Protein AF-T0RYK6-F1 (afdb_monomer)

Structure (mmCIF, N/CA/C/O backbone):
data_AF-T0RYK6-F1
#
_entry.id   AF-T0RYK6-F1
#
loop_
_atom_site.group_PDB
_atom_site.id
_atom_site.type_symbol
_atom_site.label_atom_id
_atom_site.label_alt_id
_atom_site.label_comp_id
_atom_site.label_asym_id
_atom_site.label_entity_id
_atom_site.label_seq_id
_atom_site.pdbx_PDB_ins_code
_atom_site.Cartn_x
_atom_site.Cartn_y
_atom_site.Cartn_z
_atom_site.occupancy
_atom_site.B_iso_or_equiv
_atom_site.auth_seq_id
_atom_site.auth_comp_id
_atom_site.auth_asym_id
_atom_site.auth_atom_id
_atom_site.pdbx_PDB_model_num
ATOM 1 N N . MET A 1 1 ? -31.987 6.804 32.372 1.00 27.12 1 MET A N 1
ATOM 2 C CA . MET A 1 1 ? -31.097 6.810 33.553 1.00 27.12 1 MET A CA 1
ATOM 3 C C . MET A 1 1 ? -29.948 7.768 33.282 1.00 27.12 1 MET A C 1
ATOM 5 O O . MET A 1 1 ? -29.387 7.699 32.199 1.00 27.12 1 MET A O 1
ATOM 9 N N . LYS A 1 2 ? -29.642 8.689 34.204 1.00 22.17 2 LYS A N 1
ATOM 10 C CA . LYS A 1 2 ? -28.388 9.461 34.206 1.00 22.17 2 LYS A CA 1
ATOM 11 C C . LYS A 1 2 ? -27.479 8.797 35.237 1.00 22.17 2 LYS A C 1
ATOM 13 O O . LYS A 1 2 ? -27.844 8.781 36.407 1.00 22.17 2 LYS A O 1
ATOM 18 N N . PHE A 1 3 ? -26.365 8.221 34.801 1.00 25.72 3 PHE A N 1
ATOM 19 C CA . PHE A 1 3 ? -25.327 7.708 35.693 1.00 25.72 3 PHE A CA 1
ATOM 20 C C . PHE A 1 3 ? -24.282 8.805 35.928 1.00 25.72 3 PHE A C 1
ATOM 22 O O . PHE A 1 3 ? -23.867 9.474 34.985 1.00 25.72 3 PHE A O 1
ATOM 29 N N . SER A 1 4 ? -23.865 8.992 37.179 1.00 29.12 4 SER A N 1
ATOM 30 C CA . SER A 1 4 ? -22.665 9.750 37.543 1.00 29.12 4 SER A CA 1
ATOM 31 C C . SER A 1 4 ? -21.986 9.032 38.704 1.00 29.12 4 SER A C 1
ATOM 33 O O . SER A 1 4 ? -22.609 8.862 39.752 1.00 29.12 4 SER A O 1
ATOM 35 N N . THR A 1 5 ? -20.737 8.613 38.517 1.00 33.75 5 THR A N 1
ATOM 36 C CA . THR A 1 5 ? -19.876 8.060 39.570 1.00 33.75 5 THR A CA 1
ATOM 37 C C . THR A 1 5 ? -18.713 9.026 39.816 1.00 33.75 5 THR A C 1
ATOM 39 O O . THR A 1 5 ? -18.219 9.605 38.845 1.00 33.75 5 THR A O 1
ATOM 42 N N . PRO A 1 6 ? -18.276 9.251 41.067 1.00 31.84 6 PRO A N 1
ATOM 43 C CA . PRO A 1 6 ? -17.026 9.957 41.335 1.00 31.84 6 PRO A CA 1
ATOM 44 C C . PRO A 1 6 ? -15.839 9.180 40.736 1.00 31.84 6 PRO A C 1
ATOM 46 O O . PRO A 1 6 ? -15.823 7.948 40.748 1.00 31.84 6 PRO A O 1
ATOM 49 N N . LEU A 1 7 ? -14.888 9.909 40.147 1.00 38.34 7 LEU A N 1
ATOM 50 C CA . LEU A 1 7 ? -13.697 9.358 39.497 1.00 38.34 7 LEU A CA 1
ATOM 51 C C . LEU A 1 7 ? -12.576 9.237 40.547 1.00 38.34 7 LEU A C 1
ATOM 53 O O . LEU A 1 7 ? -12.113 10.257 41.049 1.00 38.34 7 LEU A O 1
ATOM 57 N N . GLU A 1 8 ? -12.174 8.014 40.899 1.00 38.75 8 GLU A N 1
ATOM 58 C CA . GLU A 1 8 ? -10.955 7.727 41.680 1.00 38.75 8 GLU A CA 1
ATOM 59 C C . GLU A 1 8 ? -9.778 7.396 40.738 1.00 38.75 8 GLU A C 1
ATOM 61 O O . GLU A 1 8 ? -9.997 7.097 39.568 1.00 38.75 8 GLU A O 1
ATOM 66 N N . ASP A 1 9 ? -8.533 7.407 41.223 1.00 40.59 9 ASP A N 1
ATOM 67 C CA . ASP A 1 9 ? -7.318 7.198 40.401 1.00 40.59 9 ASP A CA 1
ATOM 68 C C . ASP A 1 9 ? -7.225 5.805 39.734 1.00 40.59 9 ASP A C 1
ATOM 70 O O . ASP A 1 9 ? -6.440 5.606 38.812 1.00 40.59 9 ASP A O 1
ATOM 74 N N . ASN A 1 10 ? -8.064 4.850 40.151 1.00 44.56 10 ASN A N 1
ATOM 75 C CA . ASN A 1 10 ? -8.234 3.537 39.514 1.00 44.56 10 ASN A CA 1
ATOM 76 C C . ASN A 1 10 ? -9.421 3.503 38.529 1.00 44.56 10 ASN A C 1
ATOM 78 O O . ASN A 1 10 ? -9.909 2.426 38.179 1.00 44.56 10 ASN A O 1
ATOM 82 N N . ASN A 1 11 ? -9.957 4.663 38.131 1.00 40.75 11 ASN A N 1
ATOM 83 C CA . ASN A 1 11 ? -11.132 4.716 37.276 1.00 40.75 11 ASN A CA 1
ATOM 84 C C . ASN A 1 11 ? -10.756 4.371 35.821 1.00 40.75 11 ASN A C 1
ATOM 86 O O . ASN A 1 11 ? -9.946 5.049 35.209 1.00 40.75 11 ASN A O 1
ATOM 90 N N . PRO A 1 12 ? -11.380 3.369 35.209 1.00 43.16 12 PRO A N 1
ATOM 91 C CA . PRO A 1 12 ? -11.080 2.929 33.843 1.00 43.16 12 PRO A CA 1
ATOM 92 C C . PRO A 1 12 ? -11.427 3.932 32.734 1.00 43.16 12 PRO A C 1
ATOM 94 O O . PRO A 1 12 ? -11.008 3.765 31.594 1.00 43.16 12 PRO A O 1
ATOM 97 N N . LEU A 1 13 ? -12.177 4.990 33.051 1.00 45.09 13 LEU A N 1
ATOM 98 C CA . LEU A 1 13 ? -12.440 6.098 32.133 1.00 45.09 13 LEU A CA 1
ATOM 99 C C . LEU A 1 13 ? -11.290 7.117 32.094 1.00 45.09 13 LEU A C 1
ATOM 101 O O . LEU A 1 13 ? -11.373 8.077 31.335 1.00 45.09 13 LEU A O 1
ATOM 105 N N . TYR A 1 14 ? -10.217 6.926 32.873 1.00 44.16 14 TYR A N 1
ATOM 106 C CA . TYR A 1 14 ? -9.088 7.864 32.958 1.00 44.16 14 TYR A CA 1
ATOM 107 C C . TYR A 1 14 ? -8.300 8.007 31.641 1.00 44.16 14 TYR A C 1
ATOM 109 O O . TYR A 1 14 ? -7.560 8.972 31.478 1.00 44.16 14 TYR A O 1
ATOM 117 N N . GLY A 1 15 ? -8.474 7.080 30.690 1.00 52.12 15 GLY A N 1
ATOM 118 C CA . GLY A 1 15 ? -7.922 7.171 29.329 1.00 52.12 15 GLY A CA 1
ATOM 119 C C . GLY A 1 15 ? -8.873 7.772 28.286 1.00 52.12 15 GLY A C 1
ATOM 120 O O . GLY A 1 15 ? -8.464 8.003 27.148 1.00 52.12 15 GLY A O 1
ATOM 121 N N . ILE A 1 16 ? -10.136 8.020 28.648 1.00 57.78 16 ILE A N 1
ATOM 122 C CA . ILE A 1 16 ? -11.149 8.581 27.753 1.00 57.78 16 ILE A CA 1
ATOM 123 C C . ILE A 1 16 ? -11.318 10.062 28.078 1.00 57.78 16 ILE A C 1
ATOM 125 O O . ILE A 1 16 ? -11.996 10.431 29.035 1.00 57.78 16 ILE A O 1
ATOM 129 N N . ASP A 1 17 ? -10.769 10.928 27.229 1.00 62.50 17 ASP A N 1
ATOM 130 C CA . ASP A 1 17 ? -10.951 12.376 27.377 1.00 62.50 17 ASP A CA 1
ATOM 131 C C . ASP A 1 17 ? -12.415 12.778 27.146 1.00 62.50 17 ASP A C 1
ATOM 133 O O . ASP A 1 17 ? -12.908 13.769 27.692 1.00 62.50 17 ASP A O 1
ATOM 137 N N . LYS A 1 18 ? -13.122 12.023 26.292 1.00 68.06 18 LYS A N 1
ATOM 138 C CA . LYS A 1 18 ? -14.524 12.267 25.949 1.00 68.06 18 LYS A CA 1
ATOM 139 C C . LYS A 1 18 ? -15.200 11.024 25.380 1.00 68.06 18 LYS A C 1
ATOM 141 O O . LYS A 1 18 ? -14.666 10.391 24.477 1.00 68.06 18 LYS A O 1
ATOM 146 N N . LEU A 1 19 ? -16.422 10.755 25.837 1.00 67.00 19 LEU A N 1
ATOM 147 C CA . LEU A 1 19 ? -17.315 9.736 25.287 1.00 67.00 19 LEU A CA 1
ATOM 148 C C . LEU A 1 19 ? -18.655 10.372 24.912 1.00 67.00 19 LEU A C 1
ATOM 150 O O . LEU A 1 19 ? -19.354 10.915 25.766 1.00 67.00 19 LEU A O 1
ATOM 154 N N . ASN A 1 20 ? -19.026 10.279 23.641 1.00 71.56 20 ASN A N 1
ATOM 155 C CA . ASN A 1 20 ? -20.332 10.671 23.130 1.00 71.56 20 ASN A CA 1
ATOM 156 C C . ASN A 1 20 ? -21.021 9.439 22.545 1.00 71.56 20 ASN A C 1
ATOM 158 O O . ASN A 1 20 ? -20.510 8.831 21.612 1.00 71.56 20 ASN A O 1
ATOM 162 N N . ALA A 1 21 ? -22.202 9.109 23.052 1.00 70.56 21 ALA A N 1
ATOM 163 C CA . ALA A 1 21 ? -22.993 7.989 22.566 1.00 70.56 21 ALA A CA 1
ATOM 164 C C . ALA A 1 21 ? -24.433 8.446 22.309 1.00 70.56 21 ALA A C 1
ATOM 166 O O . ALA A 1 21 ? -25.056 9.072 23.170 1.00 70.56 21 ALA A O 1
ATOM 167 N N . SER A 1 22 ? -24.964 8.144 21.125 1.00 72.75 22 SER A N 1
ATOM 168 C CA . SER A 1 22 ? -26.359 8.403 20.759 1.00 72.75 22 SER A CA 1
ATOM 169 C C . SER A 1 22 ? -27.010 7.097 20.340 1.00 72.75 22 SER A C 1
ATOM 171 O O . SER A 1 22 ? -26.528 6.428 19.429 1.00 72.75 22 SER A O 1
ATOM 173 N N . LYS A 1 23 ? -28.112 6.742 21.019 1.00 77.19 23 LYS A N 1
ATOM 174 C CA . LYS A 1 23 ? -28.812 5.459 20.835 1.00 77.19 23 LYS A CA 1
ATOM 175 C C . LYS A 1 23 ? -27.833 4.281 20.817 1.00 77.19 23 LYS A C 1
ATOM 177 O O . LYS A 1 23 ? -27.861 3.460 19.903 1.00 77.19 23 LYS A O 1
ATOM 182 N N . ALA A 1 24 ? -26.950 4.255 21.810 1.00 75.00 24 ALA A N 1
ATOM 183 C CA . ALA A 1 24 ? -26.023 3.163 22.003 1.00 75.00 24 ALA A CA 1
ATOM 184 C C . ALA A 1 24 ? -26.275 2.480 23.347 1.00 75.00 24 ALA A C 1
ATOM 186 O O . ALA A 1 24 ? -26.609 3.134 24.338 1.00 75.00 24 ALA A O 1
ATOM 187 N N . GLU A 1 25 ? -26.106 1.170 23.350 1.00 79.19 25 GLU A N 1
ATOM 188 C CA . GLU A 1 25 ? -26.074 0.295 24.504 1.00 79.19 25 GLU A CA 1
ATOM 189 C C . GLU A 1 25 ? -24.637 -0.193 24.682 1.00 79.19 25 GLU A C 1
ATOM 191 O O . GLU A 1 25 ? -23.971 -0.559 23.713 1.00 79.19 25 GLU A O 1
ATOM 196 N N . VAL A 1 26 ? -24.154 -0.139 25.921 1.00 77.88 26 VAL A N 1
ATOM 197 C CA . VAL A 1 26 ? -22.835 -0.631 26.315 1.00 77.88 26 VAL A CA 1
ATOM 198 C C . VAL A 1 26 ? -23.059 -1.639 27.429 1.00 77.88 26 VAL A C 1
ATOM 200 O O . VAL A 1 26 ? -23.549 -1.276 28.500 1.00 77.88 26 VAL A O 1
ATOM 203 N N . GLU A 1 27 ? -22.704 -2.889 27.172 1.00 82.81 27 GLU A N 1
ATOM 204 C CA . GLU A 1 27 ? -22.710 -3.978 28.138 1.00 82.81 27 GLU A CA 1
ATOM 205 C C . GLU A 1 27 ? -21.265 -4.363 28.464 1.00 82.81 27 GLU A C 1
ATOM 207 O O . GLU A 1 27 ? -20.435 -4.541 27.576 1.00 82.81 27 GLU A O 1
ATOM 212 N N . MET A 1 28 ? -20.962 -4.494 29.753 1.00 81.75 28 MET A N 1
ATOM 213 C CA . MET A 1 28 ? -19.680 -4.999 30.237 1.00 81.75 28 MET A CA 1
ATOM 214 C C . MET A 1 28 ? -19.962 -6.171 31.168 1.00 81.75 28 MET A C 1
ATOM 216 O O . MET A 1 28 ? -20.594 -6.000 32.213 1.00 81.75 28 MET A O 1
ATOM 220 N N . SER A 1 29 ? -19.505 -7.359 30.787 1.00 84.69 29 SER A N 1
ATOM 221 C CA . SER A 1 29 ? -19.674 -8.593 31.552 1.00 84.69 29 SER A CA 1
ATOM 222 C C . SER A 1 29 ? -18.325 -9.277 31.793 1.00 84.69 29 SER A C 1
ATOM 224 O O . SER A 1 29 ? -17.266 -8.735 31.488 1.00 84.69 29 SER A O 1
ATOM 226 N N . HIS A 1 30 ? -18.350 -10.461 32.406 1.00 83.19 30 HIS A N 1
ATOM 227 C CA . HIS A 1 30 ? -17.143 -11.266 32.636 1.00 83.19 30 HIS A CA 1
ATOM 228 C C . HIS A 1 30 ? -16.655 -11.990 31.374 1.00 83.19 30 HIS A C 1
ATOM 230 O O . HIS A 1 30 ? -15.576 -12.569 31.403 1.00 83.19 30 HIS A O 1
ATOM 236 N N . GLU A 1 31 ? -17.441 -11.968 30.294 1.00 86.56 31 GLU A N 1
ATOM 237 C CA . GLU A 1 31 ? -17.156 -12.703 29.055 1.00 86.56 31 GLU A CA 1
ATOM 238 C C . GLU A 1 31 ? -17.040 -11.776 27.836 1.00 86.56 31 GLU A C 1
ATOM 240 O O . GLU A 1 31 ? -16.344 -12.089 26.867 1.00 86.56 31 GLU A O 1
ATOM 245 N N . VAL A 1 32 ? -17.718 -10.623 27.860 1.00 88.50 32 VAL A N 1
ATOM 246 C CA . VAL A 1 32 ? -17.772 -9.709 26.716 1.00 88.50 32 VAL A CA 1
ATOM 247 C C . VAL A 1 32 ? -17.935 -8.250 27.137 1.00 88.50 32 VAL A C 1
ATOM 249 O O . VAL A 1 32 ? -18.661 -7.931 28.082 1.00 88.50 32 VAL A O 1
ATOM 252 N N . ILE A 1 33 ? -17.289 -7.366 26.382 1.00 85.00 33 ILE A N 1
ATOM 253 C CA . ILE A 1 33 ? -17.642 -5.951 26.273 1.00 85.00 33 ILE A CA 1
ATOM 254 C C . ILE A 1 33 ? -18.385 -5.789 24.945 1.00 85.00 33 ILE A C 1
ATOM 256 O O . ILE A 1 33 ? -17.793 -5.966 23.880 1.00 85.00 33 ILE A O 1
ATOM 260 N N . ASP A 1 34 ? -19.684 -5.507 25.003 1.00 87.19 34 ASP A N 1
ATOM 261 C CA . ASP A 1 34 ? -20.555 -5.359 23.835 1.00 87.19 34 ASP A CA 1
ATOM 262 C C . ASP A 1 34 ? -21.000 -3.895 23.715 1.00 87.19 34 ASP A C 1
ATOM 264 O O . ASP A 1 34 ? -21.509 -3.302 24.667 1.00 87.19 34 ASP A O 1
ATOM 268 N N . VAL A 1 35 ? -20.782 -3.289 22.550 1.00 84.75 35 VAL A N 1
ATOM 269 C CA . VAL A 1 35 ? -21.194 -1.918 22.249 1.00 84.75 35 VAL A CA 1
ATOM 270 C C . VAL A 1 35 ? -22.006 -1.906 20.965 1.00 84.75 35 VAL A C 1
ATOM 272 O O . VAL A 1 35 ? -21.479 -2.118 19.871 1.00 84.75 35 VAL A O 1
ATOM 275 N N . LYS A 1 36 ? -23.294 -1.586 21.089 1.00 86.25 36 LYS A N 1
ATOM 276 C CA . LYS A 1 36 ? -24.240 -1.504 19.971 1.00 86.25 36 LYS A CA 1
ATOM 277 C C . LYS A 1 36 ? -24.788 -0.106 19.862 1.00 86.25 36 LYS A C 1
ATOM 279 O O . LYS A 1 36 ? -25.319 0.396 20.841 1.00 86.25 36 LYS A O 1
ATOM 284 N N . GLY A 1 37 ? -24.739 0.524 18.696 1.00 82.69 37 GLY A N 1
ATOM 285 C CA . GLY A 1 37 ? -25.387 1.820 18.545 1.00 82.69 37 GLY A CA 1
ATOM 286 C C . GLY A 1 37 ? -25.328 2.449 17.167 1.00 82.69 37 GLY A C 1
ATOM 287 O O . GLY A 1 37 ? -24.570 2.041 16.283 1.00 82.69 37 GLY A O 1
ATOM 288 N N . ASP A 1 38 ? -26.147 3.490 17.020 1.00 82.25 38 ASP A N 1
ATOM 289 C CA . ASP A 1 38 ? -26.175 4.325 15.821 1.00 82.25 38 ASP A CA 1
ATOM 290 C C . ASP A 1 38 ? -24.908 5.181 15.728 1.00 82.25 38 ASP A C 1
ATOM 292 O O . ASP A 1 38 ? -24.291 5.204 14.665 1.00 82.25 38 ASP A O 1
ATOM 296 N N . ASP A 1 39 ? -24.506 5.834 16.825 1.00 80.88 39 ASP A N 1
ATOM 297 C CA . ASP A 1 39 ? -23.325 6.698 16.875 1.00 80.88 39 ASP A CA 1
ATOM 298 C C . ASP A 1 39 ? -22.570 6.545 18.204 1.00 80.88 39 ASP A C 1
ATOM 300 O O . ASP A 1 39 ? -23.137 6.725 19.289 1.00 80.88 39 ASP A O 1
ATOM 304 N N . LEU A 1 40 ? -21.266 6.294 18.111 1.00 79.12 40 LEU A N 1
ATOM 305 C CA . LEU A 1 40 ? -20.324 6.318 19.226 1.00 79.12 40 LEU A CA 1
ATOM 306 C C . LEU A 1 40 ? -19.092 7.132 18.805 1.00 79.12 40 LEU A C 1
ATOM 308 O O . LEU A 1 40 ? -18.526 6.915 17.742 1.00 79.12 40 LEU A O 1
ATOM 312 N N . ALA A 1 41 ? -18.677 8.089 19.626 1.00 78.56 41 ALA A N 1
ATOM 313 C CA . ALA A 1 41 ? -17.461 8.863 19.415 1.00 78.56 41 ALA A CA 1
ATOM 314 C C . ALA A 1 41 ? -16.647 8.919 20.708 1.00 78.56 41 ALA A C 1
ATOM 316 O O . ALA A 1 41 ? -17.169 9.285 21.764 1.00 78.56 41 ALA A O 1
ATOM 317 N N . VAL A 1 42 ? -15.373 8.554 20.610 1.00 74.50 42 VAL A N 1
ATOM 318 C CA . VAL A 1 42 ? -14.438 8.434 21.729 1.00 74.50 42 VAL A CA 1
ATOM 319 C C . VAL A 1 42 ? -13.196 9.260 21.424 1.00 74.50 42 VAL A C 1
ATOM 321 O O . VAL A 1 42 ? -12.629 9.163 20.336 1.00 74.50 42 VAL A O 1
ATOM 324 N N . HIS A 1 43 ? -12.765 10.070 22.385 1.00 76.50 43 HIS A N 1
ATOM 325 C CA . HIS A 1 43 ? -11.462 10.724 22.353 1.00 76.50 43 HIS A CA 1
ATOM 326 C C . HIS A 1 43 ? -10.516 9.990 23.308 1.00 76.50 43 HIS A C 1
ATOM 328 O O . HIS A 1 43 ? -10.828 9.857 24.492 1.00 76.50 43 HIS A O 1
ATOM 334 N N . LEU A 1 44 ? -9.382 9.530 22.781 1.00 69.56 44 LEU A N 1
ATOM 335 C CA . LEU A 1 44 ? -8.331 8.807 23.497 1.00 69.56 44 LEU A CA 1
ATOM 336 C C . LEU A 1 44 ? -7.005 9.556 23.302 1.00 69.56 44 LEU A C 1
ATOM 338 O O . LEU A 1 44 ? -6.268 9.303 22.342 1.00 69.56 44 LEU A O 1
ATOM 342 N N . GLY A 1 45 ? -6.721 10.544 24.150 1.00 74.75 45 GLY A N 1
ATOM 343 C CA . GLY A 1 45 ? -5.556 11.413 24.011 1.00 74.75 45 GLY A CA 1
ATOM 344 C C . GLY A 1 45 ? -5.555 12.151 22.662 1.00 74.75 45 GLY A C 1
ATOM 345 O O . GLY A 1 45 ? -6.454 12.946 22.379 1.00 74.75 45 GLY A O 1
ATOM 346 N N . PRO A 1 46 ? -4.555 11.920 21.785 1.00 75.75 46 PRO A N 1
ATOM 347 C CA . PRO A 1 46 ? -4.502 12.555 20.471 1.00 75.75 46 PRO A CA 1
ATOM 348 C C . PRO A 1 46 ? -5.418 11.893 19.427 1.00 75.75 46 PRO A C 1
ATOM 350 O O . PRO A 1 46 ? -5.410 12.327 18.279 1.00 75.75 46 PRO A O 1
ATOM 353 N N . ILE A 1 47 ? -6.162 10.836 19.761 1.00 76.50 47 ILE A N 1
ATOM 354 C CA . ILE A 1 47 ? -6.954 10.065 18.795 1.00 76.50 47 ILE A CA 1
ATOM 355 C C . ILE A 1 47 ? -8.436 10.399 18.957 1.00 76.50 47 ILE A C 1
ATOM 357 O O . ILE A 1 47 ? -8.996 10.255 20.040 1.00 76.50 47 ILE A O 1
ATOM 361 N N . ASN A 1 48 ? -9.089 10.788 17.864 1.00 81.38 48 ASN A N 1
ATOM 362 C CA . ASN A 1 48 ? -10.546 10.795 17.766 1.00 81.38 48 ASN A CA 1
ATOM 363 C C . ASN A 1 48 ? -11.006 9.563 16.982 1.00 81.38 48 ASN A C 1
ATOM 365 O O . ASN A 1 48 ? -10.569 9.353 15.846 1.00 81.38 48 ASN A O 1
ATOM 369 N N . PHE A 1 49 ? -11.877 8.772 17.601 1.00 81.25 49 PHE A N 1
ATOM 370 C CA . PHE A 1 49 ? -12.487 7.574 17.042 1.00 81.25 49 PHE A CA 1
ATOM 371 C C . PHE A 1 49 ? -13.999 7.770 16.965 1.00 81.25 49 PHE A C 1
ATOM 373 O O . PHE A 1 49 ? -14.676 7.792 17.990 1.00 81.25 49 PHE A O 1
ATOM 380 N N . GLU A 1 50 ? -14.540 7.910 15.758 1.00 83.88 50 GLU A N 1
ATOM 381 C CA . GLU A 1 50 ? -15.984 8.011 15.530 1.00 83.88 50 GLU A CA 1
ATOM 382 C C . GLU A 1 50 ? -16.468 6.772 14.796 1.00 83.88 50 GLU A C 1
ATOM 384 O O . GLU A 1 50 ? -15.897 6.370 13.785 1.00 83.88 50 GLU A O 1
ATOM 389 N N . VAL A 1 51 ? -17.559 6.191 15.260 1.00 81.19 51 VAL A N 1
ATOM 390 C CA . VAL A 1 51 ? -18.164 5.012 14.663 1.00 81.19 51 VAL A CA 1
ATOM 391 C C . VAL A 1 51 ? -19.662 5.198 14.514 1.00 81.19 51 VAL A C 1
ATOM 393 O O . VAL A 1 51 ? -20.343 5.651 15.432 1.00 81.19 51 VAL A O 1
ATOM 396 N N . ASN A 1 52 ? -20.173 4.842 13.335 1.00 85.75 52 ASN A N 1
ATOM 397 C CA . ASN A 1 52 ? -21.598 4.839 13.032 1.00 85.75 52 ASN A CA 1
ATOM 398 C C . ASN A 1 52 ? -22.064 3.433 12.648 1.00 85.75 52 ASN A C 1
ATOM 400 O O . ASN A 1 52 ? -21.375 2.745 11.884 1.00 85.75 52 ASN A O 1
ATOM 404 N N . ASN A 1 53 ? -23.274 3.072 13.082 1.00 87.12 53 ASN A N 1
ATOM 405 C CA . ASN A 1 53 ? -23.917 1.780 12.840 1.00 87.12 53 ASN A CA 1
ATOM 406 C C . ASN A 1 53 ? -23.013 0.611 13.257 1.00 87.12 53 ASN A C 1
ATOM 408 O O . ASN A 1 53 ? -22.555 -0.161 12.410 1.00 87.12 53 ASN A O 1
ATOM 412 N N . ILE A 1 54 ? -22.712 0.525 14.551 1.00 84.31 54 ILE A N 1
ATOM 413 C CA . ILE A 1 54 ? -21.706 -0.391 15.086 1.00 84.31 54 ILE A CA 1
ATOM 414 C C . ILE A 1 54 ? -22.309 -1.395 16.062 1.00 84.31 54 ILE A C 1
ATOM 416 O O . ILE A 1 54 ? -23.061 -1.025 16.956 1.00 84.31 54 ILE A O 1
ATOM 420 N N . ASN A 1 55 ? -21.951 -2.658 15.875 1.00 89.44 55 ASN A N 1
ATOM 421 C CA . ASN A 1 55 ? -22.044 -3.740 16.839 1.00 89.44 55 ASN A CA 1
ATOM 422 C C . ASN A 1 55 ? -20.613 -4.243 17.064 1.00 89.44 55 ASN A C 1
ATOM 424 O O . ASN A 1 55 ? -20.049 -4.918 16.199 1.00 89.44 55 ASN A O 1
ATOM 428 N N . MET A 1 56 ? -20.002 -3.814 18.164 1.00 89.38 56 MET A N 1
ATOM 429 C CA . MET A 1 56 ? -18.638 -4.147 18.557 1.00 89.38 56 MET A CA 1
ATOM 430 C C . MET A 1 56 ? -18.679 -5.126 19.719 1.00 89.38 56 MET A C 1
ATOM 432 O O . MET A 1 56 ? -19.299 -4.842 20.735 1.00 89.38 56 MET A O 1
ATOM 436 N N . GLN A 1 57 ? -17.975 -6.240 19.590 1.00 91.81 57 GLN A N 1
ATOM 437 C CA . GLN A 1 57 ? -17.862 -7.250 20.630 1.00 91.81 57 GLN A CA 1
ATOM 438 C C . GLN A 1 57 ? -16.394 -7.516 20.905 1.00 91.81 57 GLN A C 1
ATOM 440 O O . GLN A 1 57 ? -15.683 -7.975 20.011 1.00 91.81 57 GLN A O 1
ATOM 445 N N . CYS A 1 58 ? -15.967 -7.249 22.133 1.00 90.69 58 CYS A N 1
ATOM 446 C CA . CYS A 1 58 ? -14.624 -7.541 22.605 1.00 90.69 58 CYS A CA 1
ATOM 447 C C . CYS A 1 58 ? -14.696 -8.688 23.608 1.00 90.69 58 CYS A C 1
ATOM 449 O O . CYS A 1 58 ? -15.355 -8.563 24.642 1.00 90.69 58 CYS A O 1
ATOM 451 N N . ARG A 1 59 ? -14.068 -9.824 23.300 1.00 89.81 59 ARG A N 1
ATOM 452 C CA . ARG A 1 59 ? -14.075 -10.983 24.205 1.00 89.81 59 ARG A CA 1
ATOM 453 C C . ARG A 1 59 ? -13.087 -10.754 25.338 1.00 89.81 59 ARG A C 1
ATOM 455 O O . ARG A 1 59 ? -11.941 -10.396 25.088 1.00 89.81 59 ARG A O 1
ATOM 462 N N . VAL A 1 60 ? -13.522 -11.002 26.568 1.00 86.56 60 VAL A N 1
ATOM 463 C CA . VAL A 1 60 ? -12.690 -10.849 27.767 1.00 86.56 60 VAL A CA 1
ATOM 464 C C . VAL A 1 60 ? -12.689 -12.138 28.580 1.00 86.56 60 VAL A C 1
ATOM 466 O O . VAL A 1 60 ? -13.660 -12.889 28.574 1.00 86.56 60 VAL A O 1
ATOM 469 N N . SER A 1 61 ? -11.574 -12.425 29.250 1.00 83.88 61 SER A N 1
ATOM 470 C CA . SER A 1 61 ? -11.435 -13.591 30.136 1.00 83.88 61 SER A CA 1
ATOM 471 C C . SER A 1 61 ? -11.893 -13.318 31.569 1.00 83.88 61 SER A C 1
ATOM 473 O O . SER A 1 61 ? -12.111 -14.250 32.338 1.00 83.88 61 SER A O 1
ATOM 475 N N . GLU A 1 62 ? -11.988 -12.045 31.938 1.00 82.38 62 GLU A N 1
ATOM 476 C CA . GLU A 1 62 ? -12.439 -11.571 33.239 1.00 82.38 62 GLU A CA 1
ATOM 477 C C . GLU A 1 62 ? -13.109 -10.204 33.089 1.00 82.38 62 GLU A C 1
ATOM 479 O O . GLU A 1 62 ? -12.957 -9.534 32.065 1.00 82.38 62 GLU A O 1
ATOM 484 N N . PHE A 1 63 ? -13.853 -9.778 34.113 1.00 79.31 63 PHE A N 1
ATOM 485 C CA . PHE A 1 63 ? -14.418 -8.434 34.125 1.00 79.31 63 PHE A CA 1
ATOM 486 C C . PHE A 1 63 ? -13.310 -7.397 34.019 1.00 79.31 63 PHE A C 1
ATOM 488 O O . PHE A 1 63 ? -12.467 -7.284 34.908 1.00 79.31 63 PHE A O 1
ATOM 495 N N . THR A 1 64 ? -13.369 -6.591 32.973 1.00 77.06 64 THR A N 1
ATOM 496 C CA . THR A 1 64 ? -12.504 -5.435 32.839 1.00 77.06 64 THR A CA 1
ATOM 497 C C . THR A 1 64 ? -13.279 -4.278 32.253 1.00 77.06 64 THR A C 1
ATOM 499 O O . THR A 1 64 ? -14.276 -4.421 31.547 1.00 77.06 64 THR A O 1
ATOM 502 N N . THR A 1 65 ? -12.789 -3.105 32.584 1.00 70.94 65 THR A N 1
ATOM 503 C CA . THR A 1 65 ? -13.275 -1.822 32.108 1.00 70.94 65 THR A CA 1
ATOM 504 C C . THR A 1 65 ? -12.221 -1.115 31.252 1.00 70.94 65 THR A C 1
ATOM 506 O O . THR A 1 65 ? -12.490 -0.039 30.728 1.00 70.94 65 THR A O 1
ATOM 509 N N . ALA A 1 66 ? -11.034 -1.715 31.090 1.00 74.00 66 ALA A N 1
ATOM 510 C CA . ALA A 1 66 ? -10.004 -1.280 30.150 1.00 74.00 66 ALA A CA 1
ATOM 511 C C . ALA A 1 66 ? -10.403 -1.708 28.727 1.00 74.00 66 ALA A C 1
ATOM 513 O O . ALA A 1 66 ? -9.989 -2.752 28.225 1.00 74.00 66 ALA A O 1
ATOM 514 N N . ILE A 1 67 ? -11.310 -0.940 28.114 1.00 75.69 67 ILE A N 1
ATOM 515 C CA . ILE A 1 67 ? -11.930 -1.274 26.822 1.00 75.69 67 ILE A CA 1
ATOM 516 C C . ILE A 1 67 ? -10.878 -1.358 25.713 1.00 75.69 67 ILE A C 1
ATOM 518 O O . ILE A 1 67 ? -10.928 -2.264 24.895 1.00 75.69 67 ILE A O 1
ATOM 522 N N . ASP A 1 68 ? -9.920 -0.438 25.671 1.00 72.88 68 ASP A N 1
ATOM 523 C CA . ASP A 1 68 ? -8.845 -0.431 24.678 1.00 72.88 68 ASP A CA 1
ATOM 524 C C . ASP A 1 68 ? -7.936 -1.662 24.794 1.00 72.88 68 ASP A C 1
ATOM 526 O O . ASP A 1 68 ? -7.650 -2.297 23.777 1.00 72.88 68 ASP A O 1
ATOM 530 N N . GLU A 1 69 ? -7.551 -2.035 26.018 1.00 80.12 69 GLU A N 1
ATOM 531 C CA . GLU A 1 69 ? -6.754 -3.237 26.290 1.00 80.12 69 GLU A CA 1
ATOM 532 C C . GLU A 1 69 ? -7.513 -4.522 25.946 1.00 80.12 69 GLU A C 1
ATOM 534 O O . GLU A 1 69 ? -6.964 -5.424 25.318 1.00 80.12 69 GLU A O 1
ATOM 539 N N . ALA A 1 70 ? -8.793 -4.608 26.306 1.00 82.69 70 ALA A N 1
ATOM 540 C CA . ALA A 1 70 ? -9.635 -5.753 25.976 1.00 82.69 70 ALA A CA 1
ATOM 541 C C . ALA A 1 70 ? -9.856 -5.878 24.461 1.00 82.69 70 ALA A C 1
ATOM 543 O O . ALA A 1 70 ? -9.702 -6.949 23.870 1.00 82.69 70 ALA A O 1
ATOM 544 N N . CYS A 1 71 ? -10.205 -4.768 23.812 1.00 84.12 71 CYS A N 1
ATOM 545 C CA . CYS A 1 71 ? -10.607 -4.774 22.417 1.00 84.12 71 CYS A CA 1
ATOM 546 C C . CYS A 1 71 ? -9.420 -4.946 21.451 1.00 84.12 71 CYS A C 1
ATOM 548 O O . CYS A 1 71 ? -9.591 -5.495 20.362 1.00 84.12 71 CYS A O 1
ATOM 550 N N . ILE A 1 72 ? -8.195 -4.554 21.809 1.00 85.94 72 ILE A N 1
ATOM 551 C CA . ILE A 1 72 ? -7.036 -4.800 20.931 1.00 85.94 72 ILE A CA 1
ATOM 552 C C . ILE A 1 72 ? -6.614 -6.282 20.884 1.00 85.94 72 ILE A C 1
ATOM 554 O O . ILE A 1 72 ? -5.837 -6.670 20.010 1.00 85.94 72 ILE A O 1
ATOM 558 N N . GLN A 1 73 ? -7.114 -7.111 21.806 1.00 86.25 73 GLN A N 1
ATOM 559 C CA . GLN A 1 73 ? -6.798 -8.541 21.881 1.00 86.25 73 GLN A CA 1
ATOM 560 C C . GLN A 1 73 ? -7.743 -9.390 21.035 1.00 86.25 73 GLN A C 1
ATOM 562 O O . GLN A 1 73 ? -7.294 -10.211 20.237 1.00 86.25 73 GLN A O 1
ATOM 567 N N . ASN A 1 74 ? -9.051 -9.199 21.212 1.00 89.81 74 ASN A N 1
ATOM 568 C CA . ASN A 1 74 ? -10.060 -9.951 20.481 1.00 89.81 74 ASN A CA 1
ATOM 569 C C . ASN A 1 74 ? -11.310 -9.098 20.287 1.00 89.81 74 ASN A C 1
ATOM 571 O O . ASN A 1 74 ? -12.110 -8.959 21.212 1.00 89.81 74 ASN A O 1
ATOM 575 N N . THR A 1 75 ? -11.472 -8.531 19.094 1.00 91.69 75 THR A N 1
ATOM 576 C CA . THR A 1 75 ? -12.632 -7.703 18.755 1.00 91.69 75 THR A CA 1
ATOM 577 C C . THR A 1 75 ? -13.235 -8.108 17.439 1.00 91.69 75 THR A C 1
ATOM 579 O O . THR A 1 75 ? -12.533 -8.332 16.462 1.00 91.69 75 THR A O 1
ATOM 582 N N . THR A 1 76 ? -14.560 -8.087 17.378 1.00 93.69 76 THR A N 1
ATOM 583 C CA . THR A 1 76 ? -15.309 -8.088 16.126 1.00 93.69 76 THR A CA 1
ATOM 584 C C . THR A 1 76 ? -16.194 -6.851 16.064 1.00 93.69 76 THR A C 1
ATOM 586 O O . THR A 1 76 ? -16.952 -6.574 16.986 1.00 93.69 76 THR A O 1
ATOM 589 N N . ILE A 1 77 ? -16.125 -6.119 14.959 1.00 90.25 77 ILE A N 1
ATOM 590 C CA . ILE A 1 77 ? -16.985 -4.986 14.631 1.00 90.25 77 ILE A CA 1
ATOM 591 C C . ILE A 1 77 ? -17.792 -5.344 13.386 1.00 90.25 77 ILE A C 1
ATOM 593 O O . ILE A 1 77 ? -17.222 -5.610 12.327 1.00 90.25 77 ILE A O 1
ATOM 597 N N . LYS A 1 78 ? -19.120 -5.301 13.503 1.00 92.75 78 LYS A N 1
ATOM 598 C CA . LYS A 1 78 ? -20.079 -5.498 12.406 1.00 92.75 78 LYS A CA 1
ATOM 599 C C . LYS A 1 78 ? -21.127 -4.382 12.386 1.00 92.75 78 LYS A C 1
ATOM 601 O O . LYS A 1 78 ? -21.285 -3.670 13.379 1.00 92.75 78 LYS A O 1
ATOM 606 N N . PRO A 1 79 ? -21.871 -4.223 11.281 1.00 90.62 79 PRO A N 1
ATOM 607 C CA . PRO A 1 79 ? -23.067 -3.397 11.246 1.00 90.62 79 PRO A CA 1
ATOM 608 C C . PRO A 1 79 ? -24.070 -3.799 12.326 1.00 90.62 79 PRO A C 1
ATOM 610 O O . PRO A 1 79 ? -24.418 -4.970 12.441 1.00 90.62 79 PRO A O 1
ATOM 613 N N . TYR A 1 80 ? -24.554 -2.822 13.097 1.00 87.06 80 TYR A N 1
ATOM 614 C CA . TYR A 1 80 ? -25.685 -3.034 14.006 1.00 87.06 80 TYR A CA 1
ATOM 615 C C . TYR A 1 80 ? -26.977 -3.301 13.223 1.00 87.06 80 TYR A C 1
ATOM 617 O O . TYR A 1 80 ? -27.674 -4.283 13.462 1.00 87.06 80 TYR A O 1
ATOM 625 N N . ASP A 1 81 ? -27.259 -2.455 12.234 1.00 87.25 81 ASP A N 1
ATOM 626 C CA . ASP A 1 81 ? -28.245 -2.703 11.188 1.00 87.25 81 ASP A CA 1
ATOM 627 C C . ASP A 1 81 ? -27.537 -3.344 9.986 1.00 87.25 81 ASP A C 1
ATOM 629 O O . ASP A 1 81 ? -26.813 -2.658 9.257 1.00 87.25 81 ASP A O 1
ATOM 633 N N . GLU A 1 82 ? -27.748 -4.648 9.780 1.00 85.06 82 GLU A N 1
ATOM 634 C CA . GLU A 1 82 ? -27.146 -5.444 8.694 1.00 85.06 82 GLU A CA 1
ATOM 635 C C . GLU A 1 82 ? -27.494 -4.926 7.287 1.00 85.06 82 GLU A C 1
ATOM 637 O O . GLU A 1 82 ? -26.796 -5.231 6.319 1.00 85.06 82 GLU A O 1
ATOM 642 N N . SER A 1 83 ? -28.549 -4.111 7.148 1.00 85.31 83 SER A N 1
ATOM 643 C CA . SER A 1 83 ? -28.892 -3.465 5.874 1.00 85.31 83 SER A CA 1
ATOM 644 C C . SER A 1 83 ? -28.013 -2.249 5.548 1.00 85.31 83 SER A C 1
ATOM 646 O O . SER A 1 83 ? -28.057 -1.720 4.432 1.00 85.31 83 SER A O 1
ATOM 648 N N . LYS A 1 84 ? -27.206 -1.790 6.511 1.00 88.38 84 LYS A N 1
ATOM 649 C CA . LYS A 1 84 ? -26.323 -0.625 6.415 1.00 88.38 84 LYS A CA 1
ATOM 650 C C . LYS A 1 84 ? -24.858 -1.037 6.579 1.00 88.38 84 LYS A C 1
ATOM 652 O O . LYS A 1 84 ? -24.530 -2.135 7.001 1.00 88.38 84 LYS A O 1
ATOM 657 N N . ILE A 1 85 ? -23.956 -0.119 6.238 1.00 88.25 85 ILE A N 1
ATOM 658 C CA . ILE A 1 85 ? -22.502 -0.310 6.345 1.00 88.25 85 ILE A CA 1
ATOM 659 C C . ILE A 1 85 ? -21.998 0.438 7.580 1.00 88.25 85 ILE A C 1
ATOM 661 O O . ILE A 1 85 ? -22.395 1.590 7.791 1.00 88.25 85 ILE A O 1
ATOM 665 N N . SER A 1 86 ? -21.114 -0.182 8.364 1.00 90.31 86 SER A N 1
ATOM 666 C CA . SER A 1 86 ? -20.443 0.494 9.476 1.00 90.31 86 SER A CA 1
ATOM 667 C C . SER A 1 86 ? -19.447 1.514 8.948 1.00 90.31 86 SER A C 1
ATOM 669 O O . SER A 1 86 ? -18.709 1.255 7.991 1.00 90.31 86 SER A O 1
ATOM 671 N N . LYS A 1 87 ? -19.414 2.687 9.575 1.00 91.50 87 LYS A N 1
ATOM 672 C CA . LYS A 1 87 ? -18.438 3.733 9.262 1.00 91.50 87 LYS A CA 1
ATOM 673 C C . LYS A 1 87 ? -17.554 3.940 10.471 1.00 91.50 87 LYS A C 1
ATOM 675 O O . LYS A 1 87 ? -18.080 4.118 11.557 1.00 91.50 87 LYS A O 1
ATOM 680 N N . ILE A 1 88 ? -16.247 3.932 10.264 1.00 89.00 88 ILE A N 1
ATOM 681 C CA . ILE A 1 88 ? -15.239 4.183 11.289 1.00 89.00 88 ILE A CA 1
ATOM 682 C C . ILE A 1 88 ? -14.400 5.361 10.809 1.00 89.00 88 ILE A C 1
ATOM 684 O O . ILE A 1 88 ? -13.931 5.357 9.669 1.00 89.00 88 ILE A O 1
ATOM 688 N N . ARG A 1 89 ? -14.211 6.366 11.655 1.00 89.00 89 ARG A N 1
ATOM 689 C CA . ARG A 1 89 ? -13.300 7.481 11.425 1.00 89.00 89 ARG A CA 1
ATOM 690 C C . ARG A 1 89 ? -12.246 7.520 12.504 1.00 89.00 89 ARG A C 1
ATOM 692 O O . ARG A 1 89 ? -12.564 7.463 13.685 1.00 89.00 89 ARG A O 1
ATOM 699 N N . LEU A 1 90 ? -11.006 7.661 12.070 1.00 86.38 90 LEU A N 1
ATOM 700 C CA . LEU A 1 90 ? -9.836 7.826 12.918 1.00 86.38 90 LEU A CA 1
ATOM 701 C C . LEU A 1 90 ? -9.137 9.116 12.502 1.00 86.38 90 LEU A C 1
ATOM 703 O O . LEU A 1 90 ? -8.745 9.250 11.341 1.00 86.38 90 LEU A O 1
ATOM 707 N N . SER A 1 91 ? -8.958 10.057 13.423 1.00 86.69 91 SER A N 1
ATOM 708 C CA . SER A 1 91 ? -8.259 11.314 13.135 1.00 86.69 91 SER A CA 1
ATOM 709 C C . SER A 1 91 ? -7.351 11.764 14.272 1.00 86.69 91 SER A C 1
ATOM 711 O O . SER A 1 91 ? -7.681 11.580 15.442 1.00 86.69 91 SER A O 1
ATOM 713 N N . ASP A 1 92 ? -6.241 12.406 13.910 1.00 82.69 92 ASP A N 1
ATOM 714 C CA . ASP A 1 92 ? -5.280 12.995 14.845 1.00 82.69 92 ASP A CA 1
ATOM 715 C C . ASP A 1 92 ? -5.744 14.368 15.356 1.00 82.69 92 ASP A C 1
ATOM 717 O O . ASP A 1 92 ? -5.747 15.346 14.609 1.00 82.69 92 ASP A O 1
ATOM 721 N N . LEU A 1 93 ? -6.084 14.452 16.641 1.00 78.88 93 LEU A N 1
ATOM 722 C CA . LEU A 1 93 ? -6.417 15.696 17.339 1.00 78.88 93 LEU A CA 1
ATOM 723 C C . LEU A 1 93 ? -5.182 16.545 17.679 1.00 78.88 93 LEU A C 1
ATOM 725 O O . LEU A 1 93 ? -5.324 17.728 17.972 1.00 78.88 93 LEU A O 1
ATOM 729 N N . SER A 1 94 ? -3.974 15.968 17.666 1.00 76.88 94 SER A N 1
ATOM 730 C CA . SER A 1 94 ? -2.744 16.695 18.013 1.00 76.88 94 SER A CA 1
ATOM 731 C C . SER A 1 94 ? -2.175 17.536 16.869 1.00 76.88 94 SER A C 1
ATOM 733 O O . SER A 1 94 ? -1.258 18.324 17.098 1.00 76.88 94 SER A O 1
ATOM 735 N N . GLU A 1 95 ? -2.668 17.322 15.643 1.00 74.44 95 GLU A N 1
ATOM 736 C CA . GLU A 1 95 ? -2.164 17.895 14.385 1.00 74.44 95 GLU A CA 1
ATOM 737 C C . GLU A 1 95 ? -0.675 17.607 14.088 1.00 74.44 95 GLU A C 1
ATOM 739 O O . GLU A 1 95 ? -0.106 18.157 13.145 1.00 74.44 95 GLU A O 1
ATOM 744 N N . LYS A 1 96 ? -0.016 16.724 14.851 1.00 71.38 96 LYS A N 1
ATOM 745 C CA . LYS A 1 96 ? 1.412 16.413 14.669 1.00 71.38 96 LYS A CA 1
ATOM 746 C C . LYS A 1 96 ? 1.650 15.390 13.565 1.00 71.38 96 LYS A C 1
ATOM 748 O O . LYS A 1 96 ? 2.617 15.511 12.816 1.00 71.38 96 LYS A O 1
ATOM 753 N N . LYS A 1 97 ? 0.799 14.366 13.490 1.00 65.75 97 LYS A N 1
ATOM 754 C CA . LYS A 1 97 ? 0.914 13.232 12.561 1.00 65.75 97 LYS A CA 1
ATOM 755 C C . LYS A 1 97 ? -0.005 13.392 11.342 1.00 65.75 97 LYS A C 1
ATOM 757 O O . LYS A 1 97 ? 0.209 12.724 10.332 1.00 65.75 97 LYS A O 1
ATOM 762 N N . LEU A 1 98 ? -0.974 14.316 11.406 1.00 75.50 98 LEU A N 1
ATOM 763 C CA . LEU A 1 98 ? -1.829 14.752 10.288 1.00 75.50 98 LEU A CA 1
ATOM 764 C C . LEU A 1 98 ? -2.504 13.583 9.552 1.00 75.50 98 LEU A C 1
ATOM 766 O O . LEU A 1 98 ? -2.529 13.545 8.316 1.00 75.50 98 LEU A O 1
ATOM 770 N N . TYR A 1 99 ? -3.024 12.613 10.306 1.00 77.31 99 TYR A N 1
ATOM 771 C CA . TYR A 1 99 ? -3.752 11.490 9.730 1.00 77.31 99 TYR A CA 1
ATOM 772 C C . TYR A 1 99 ? -5.265 11.651 9.869 1.00 77.31 99 TYR A C 1
ATOM 774 O O . TYR A 1 99 ? -5.775 12.154 10.870 1.00 77.31 99 TYR A O 1
ATOM 782 N N . ASN A 1 100 ? -5.976 11.207 8.836 1.00 86.38 100 ASN A N 1
ATOM 783 C CA . ASN A 1 100 ? -7.426 11.055 8.834 1.00 86.38 100 ASN A CA 1
ATOM 784 C C . ASN A 1 100 ? -7.770 9.830 7.988 1.00 86.38 100 ASN A C 1
ATOM 786 O O . ASN A 1 100 ? -7.359 9.755 6.830 1.00 86.38 100 ASN A O 1
ATOM 790 N N . LEU A 1 101 ? -8.502 8.887 8.562 1.00 86.50 101 LEU A N 1
ATOM 791 C CA . LEU A 1 101 ? -8.865 7.624 7.950 1.00 86.50 101 LEU A CA 1
ATOM 792 C C . LEU A 1 101 ? -10.371 7.402 8.096 1.00 86.50 101 LEU A C 1
ATOM 794 O O . LEU A 1 101 ? -10.878 7.272 9.202 1.00 86.50 101 LEU A O 1
ATOM 798 N N . ASP A 1 102 ? -11.067 7.324 6.964 1.00 90.62 102 ASP A N 1
ATOM 799 C CA . ASP A 1 102 ? -12.468 6.925 6.858 1.00 90.62 102 ASP A CA 1
ATOM 800 C C . ASP A 1 102 ? -12.531 5.475 6.342 1.00 90.62 102 ASP A C 1
ATOM 802 O O . ASP A 1 102 ? -12.131 5.189 5.206 1.00 90.62 102 ASP A O 1
ATOM 806 N N . ILE A 1 103 ? -13.092 4.569 7.138 1.00 90.75 103 ILE A N 1
ATOM 807 C CA . ILE A 1 103 ? -13.299 3.156 6.810 1.00 90.75 103 ILE A CA 1
ATOM 808 C C . ILE A 1 103 ? -14.799 2.891 6.718 1.00 90.75 103 ILE A C 1
ATOM 810 O O . ILE A 1 103 ? -15.570 3.230 7.609 1.00 90.75 103 ILE A O 1
ATOM 814 N N . GLN A 1 104 ? -15.216 2.260 5.630 1.00 93.25 104 GLN A N 1
ATOM 815 C CA . GLN A 1 104 ? -16.535 1.672 5.455 1.00 93.25 104 GLN A CA 1
ATOM 816 C C . GLN A 1 104 ? -16.356 0.166 5.357 1.00 93.25 104 GLN A C 1
ATOM 818 O O . GLN A 1 104 ? -15.700 -0.312 4.423 1.00 93.25 104 GLN A O 1
ATOM 823 N N . THR A 1 105 ? -16.923 -0.559 6.314 1.00 93.44 105 THR A N 1
ATOM 824 C CA . THR A 1 105 ? -16.702 -1.995 6.465 1.00 93.44 105 THR A CA 1
ATOM 825 C C . THR A 1 105 ? -17.984 -2.734 6.836 1.00 93.44 105 THR A C 1
ATOM 827 O O . THR A 1 105 ? -18.894 -2.166 7.442 1.00 93.44 105 THR A O 1
ATOM 830 N N . ASN A 1 106 ? -18.041 -3.999 6.437 1.00 92.44 106 ASN A N 1
ATOM 831 C CA . ASN A 1 106 ? -19.021 -4.967 6.925 1.00 92.44 106 ASN A CA 1
ATOM 832 C C . ASN A 1 106 ? -18.479 -5.790 8.098 1.00 92.44 106 ASN A C 1
ATOM 834 O O . ASN A 1 106 ? -19.254 -6.346 8.869 1.00 92.44 106 ASN A O 1
ATOM 838 N N . GLU A 1 107 ? -17.160 -5.887 8.211 1.00 94.50 107 GLU A N 1
ATOM 839 C CA . GLU A 1 107 ? -16.494 -6.656 9.247 1.00 94.50 107 GLU A CA 1
ATOM 840 C C . GLU A 1 107 ? -15.106 -6.071 9.479 1.00 94.50 107 GLU A C 1
ATOM 842 O O . GLU A 1 107 ? -14.333 -5.854 8.544 1.00 94.50 107 GLU A O 1
ATOM 847 N N . LEU A 1 108 ? -14.795 -5.772 10.729 1.00 93.69 108 LEU A N 1
ATOM 848 C CA . LEU A 1 108 ? -13.428 -5.601 11.187 1.00 93.69 108 LEU A CA 1
ATOM 849 C C . LEU A 1 108 ? -13.237 -6.593 12.321 1.00 93.69 108 LEU A C 1
ATOM 851 O O . LEU A 1 108 ? -14.025 -6.595 13.262 1.00 93.69 108 LEU A O 1
ATOM 855 N N . SER A 1 109 ? -12.213 -7.427 12.230 1.00 94.44 109 SER A N 1
ATOM 856 C CA . SER A 1 109 ? -11.839 -8.333 13.306 1.00 94.44 109 SER A CA 1
ATOM 857 C C . SER A 1 109 ? -10.393 -8.104 13.708 1.00 94.44 109 SER A C 1
ATOM 859 O O . SER A 1 109 ? -9.519 -7.880 12.871 1.00 94.44 109 SER A O 1
ATOM 861 N N . ILE A 1 110 ? -10.163 -8.132 15.010 1.00 92.81 110 ILE A N 1
ATOM 862 C CA . ILE A 1 110 ? -8.850 -8.121 15.630 1.00 92.81 110 ILE A CA 1
ATOM 863 C C . ILE A 1 110 ? -8.744 -9.431 16.388 1.00 92.81 110 ILE A C 1
ATOM 865 O O . ILE A 1 110 ? -9.568 -9.701 17.256 1.00 92.81 110 ILE A O 1
ATOM 869 N N . GLU A 1 111 ? -7.743 -10.222 16.045 1.00 91.75 111 GLU A N 1
ATOM 870 C CA . GLU A 1 111 ? -7.352 -11.444 16.739 1.00 91.75 111 GLU A CA 1
ATOM 871 C C . GLU A 1 111 ? -5.910 -11.281 17.238 1.00 91.75 111 GLU A C 1
ATOM 873 O O . GLU A 1 111 ? -5.260 -10.273 16.955 1.00 91.75 111 GLU A O 1
ATOM 878 N N . GLU A 1 112 ? -5.386 -12.270 17.962 1.00 87.31 112 GLU A N 1
ATOM 879 C CA . GLU A 1 112 ? -4.086 -12.196 18.646 1.00 87.31 112 GLU A CA 1
ATOM 880 C C . GLU A 1 112 ? -2.944 -11.656 17.763 1.00 87.31 112 GLU A C 1
ATOM 882 O O . GLU A 1 112 ? -2.237 -10.738 18.188 1.00 87.31 112 GLU A O 1
ATOM 887 N N . ASP A 1 113 ? -2.798 -12.155 16.531 1.00 91.19 113 ASP A N 1
ATOM 888 C CA . ASP A 1 113 ? -1.744 -11.753 15.589 1.00 91.19 113 ASP A CA 1
ATOM 889 C C . ASP A 1 113 ? -2.264 -11.185 14.254 1.00 91.19 113 ASP A C 1
ATOM 891 O O . ASP A 1 113 ? -1.478 -10.973 13.321 1.00 91.19 113 ASP A O 1
ATOM 895 N N . ASP A 1 114 ? -3.569 -10.909 14.153 1.00 93.62 114 ASP A N 1
ATOM 896 C CA . ASP A 1 114 ? -4.229 -10.543 12.896 1.00 93.62 114 ASP A CA 1
ATOM 897 C C . ASP A 1 114 ? -5.200 -9.367 13.061 1.00 93.62 114 ASP A C 1
ATOM 899 O O . ASP A 1 114 ? -6.008 -9.305 13.985 1.00 93.62 114 ASP A O 1
ATOM 903 N N . LEU A 1 115 ? -5.132 -8.429 12.122 1.00 93.94 115 LEU A N 1
ATOM 904 C CA . LEU A 1 115 ? -6.127 -7.390 11.893 1.00 93.94 115 LEU A CA 1
ATOM 905 C C . LEU A 1 115 ? -6.729 -7.622 10.510 1.00 93.94 115 LEU A C 1
ATOM 907 O O . LEU A 1 115 ? -6.047 -7.450 9.496 1.00 93.94 115 LEU A O 1
ATOM 911 N N . PHE A 1 116 ? -8.020 -7.928 10.466 1.00 95.62 116 PHE A N 1
ATOM 912 C CA . PHE A 1 116 ? -8.773 -8.120 9.237 1.00 95.62 116 PHE A CA 1
ATOM 913 C C . PHE A 1 116 ? -9.862 -7.057 9.072 1.00 95.62 116 PHE A C 1
ATOM 915 O O . PHE A 1 116 ? -10.540 -6.672 10.022 1.00 95.62 116 PHE A O 1
ATOM 922 N N . ILE A 1 117 ? -10.041 -6.574 7.840 1.00 94.19 117 ILE A N 1
ATOM 923 C CA . ILE A 1 117 ? -11.089 -5.625 7.460 1.00 94.19 117 ILE A CA 1
ATOM 924 C C . ILE A 1 117 ? -11.688 -6.036 6.108 1.00 94.19 117 ILE A C 1
ATOM 926 O O . ILE A 1 117 ? -10.990 -6.028 5.088 1.00 94.19 117 ILE A O 1
ATOM 930 N N . GLU A 1 118 ? -12.999 -6.300 6.070 1.00 94.25 118 GLU A N 1
ATOM 931 C CA . GLU A 1 118 ? -13.771 -6.446 4.829 1.00 94.25 118 GLU A CA 1
ATOM 932 C C . GLU A 1 118 ? -14.113 -5.059 4.254 1.00 94.25 118 GLU A C 1
ATOM 934 O O . GLU A 1 118 ? -15.139 -4.432 4.538 1.00 94.25 118 GLU A O 1
ATOM 939 N N . VAL A 1 119 ? -13.225 -4.550 3.408 1.00 91.19 119 VAL A N 1
ATOM 940 C CA . VAL A 1 119 ? -13.271 -3.178 2.911 1.00 91.19 119 VAL A CA 1
ATOM 941 C C . VAL A 1 119 ? -14.390 -2.987 1.891 1.00 91.19 119 VAL A C 1
ATOM 943 O O . VAL A 1 119 ? -14.285 -3.410 0.739 1.00 91.19 119 VAL A O 1
ATOM 946 N N . LYS A 1 120 ? -15.413 -2.197 2.230 1.00 92.88 120 LYS A N 1
ATOM 947 C CA . LYS A 1 120 ? -16.266 -1.566 1.206 1.00 92.88 120 LYS A CA 1
ATOM 948 C C . LYS A 1 120 ? -15.576 -0.349 0.622 1.00 92.88 120 LYS A C 1
ATOM 950 O O . LYS A 1 120 ? -15.469 -0.227 -0.602 1.00 92.88 120 LYS A O 1
ATOM 955 N N . ASN A 1 121 ? -15.067 0.519 1.490 1.00 92.12 121 ASN A N 1
ATOM 956 C CA . ASN A 1 121 ? -14.265 1.663 1.092 1.00 92.12 121 ASN A CA 1
ATOM 957 C C . ASN A 1 121 ? -13.381 2.159 2.241 1.00 92.12 121 ASN A C 1
ATOM 959 O O . ASN A 1 121 ? -13.900 2.595 3.259 1.00 92.12 121 ASN A O 1
ATOM 963 N N . ILE A 1 122 ? -12.070 2.193 2.041 1.00 89.00 122 ILE A N 1
ATOM 964 C CA . ILE A 1 122 ? -11.119 2.924 2.877 1.00 89.00 122 ILE A CA 1
ATOM 965 C C . ILE A 1 122 ? -10.651 4.140 2.088 1.00 89.00 122 ILE A C 1
ATOM 967 O O . ILE A 1 122 ? -10.305 4.023 0.913 1.00 89.00 122 ILE A O 1
ATOM 971 N N . LYS A 1 123 ? -10.618 5.308 2.722 1.00 89.94 123 LYS A N 1
ATOM 972 C CA . LYS A 1 123 ? -9.943 6.493 2.191 1.00 89.94 123 LYS A CA 1
ATOM 973 C C . LYS A 1 123 ? -9.281 7.236 3.337 1.00 89.94 123 LYS A C 1
ATOM 975 O O . LYS A 1 123 ? -9.856 7.351 4.413 1.00 89.94 123 LYS A O 1
ATOM 980 N N . GLY A 1 124 ? -8.098 7.768 3.102 1.00 84.56 124 GLY A N 1
ATOM 981 C CA . GLY A 1 124 ? -7.420 8.509 4.144 1.00 84.56 124 GLY A CA 1
ATOM 982 C C . GLY A 1 124 ? -6.247 9.312 3.642 1.00 84.56 124 GLY A C 1
ATOM 983 O O . GLY A 1 124 ? -5.840 9.214 2.481 1.00 84.56 124 GLY A O 1
ATOM 984 N N . ASN A 1 125 ? -5.729 10.124 4.550 1.00 79.75 125 ASN A N 1
ATOM 985 C CA . ASN A 1 125 ? -4.501 10.866 4.374 1.00 79.75 125 ASN A CA 1
ATOM 986 C C . ASN A 1 125 ? -3.547 10.539 5.522 1.00 79.75 125 ASN A C 1
ATOM 988 O O . ASN A 1 125 ? -3.985 10.393 6.662 1.00 79.75 125 ASN A O 1
ATOM 992 N N . TYR A 1 126 ? -2.257 10.450 5.217 1.00 73.56 126 TYR A N 1
ATOM 993 C CA . TYR A 1 126 ? -1.183 10.334 6.203 1.00 73.56 126 TYR A CA 1
ATOM 994 C C . TYR A 1 126 ? 0.030 11.121 5.703 1.00 73.56 126 TYR A C 1
ATOM 996 O O . TYR A 1 126 ? 0.498 10.871 4.590 1.00 73.56 126 TYR A O 1
ATOM 1004 N N . LEU A 1 127 ? 0.519 12.093 6.484 1.00 69.44 127 LEU A N 1
ATOM 1005 C CA . LEU A 1 127 ? 1.681 12.932 6.139 1.00 69.44 127 LEU A CA 1
ATOM 1006 C C . LEU A 1 127 ? 1.640 13.499 4.695 1.00 69.44 127 LEU A C 1
ATOM 1008 O O . LEU A 1 127 ? 2.637 13.462 3.975 1.00 69.44 127 LEU A O 1
ATOM 1012 N N . ASN A 1 128 ? 0.483 14.029 4.267 1.00 67.31 128 ASN A N 1
ATOM 1013 C CA . ASN A 1 128 ? 0.181 14.560 2.917 1.00 67.31 128 ASN A CA 1
ATOM 1014 C C . ASN A 1 128 ? 0.020 13.534 1.779 1.00 67.31 128 ASN A C 1
ATOM 1016 O O . ASN A 1 128 ? -0.192 13.927 0.630 1.00 67.31 128 ASN A O 1
ATOM 1020 N N . ASN A 1 129 ? 0.083 12.237 2.070 1.00 69.06 129 ASN A N 1
ATOM 1021 C CA . ASN A 1 129 ? -0.169 11.188 1.086 1.00 69.06 129 ASN A CA 1
ATOM 1022 C C . ASN A 1 129 ? -1.632 10.771 1.143 1.00 69.06 129 ASN A C 1
ATOM 1024 O O . ASN A 1 129 ? -2.156 10.547 2.232 1.00 69.06 129 ASN A O 1
ATOM 1028 N N . HIS A 1 130 ? -2.268 10.627 -0.018 1.00 78.62 130 HIS A N 1
ATOM 1029 C CA . HIS A 1 130 ? -3.632 10.118 -0.107 1.00 78.62 130 HIS A CA 1
ATOM 1030 C C . HIS A 1 130 ? -3.624 8.643 -0.499 1.00 78.62 130 HIS A C 1
ATOM 1032 O O . HIS A 1 130 ? -2.980 8.255 -1.483 1.00 78.62 130 HIS A O 1
ATOM 1038 N N . PHE A 1 131 ? -4.389 7.838 0.232 1.00 80.62 131 PHE A N 1
ATOM 1039 C CA . PHE A 1 131 ? -4.618 6.436 -0.084 1.00 80.62 131 PHE A CA 1
ATOM 1040 C C . PHE A 1 131 ? -6.109 6.118 -0.096 1.00 80.62 131 PHE A C 1
ATOM 1042 O O . PHE A 1 131 ? -6.907 6.699 0.642 1.00 80.62 131 PHE A O 1
ATOM 1049 N N . GLY A 1 132 ? -6.483 5.167 -0.945 1.00 84.06 132 GLY A N 1
ATOM 1050 C CA . GLY A 1 132 ? -7.846 4.672 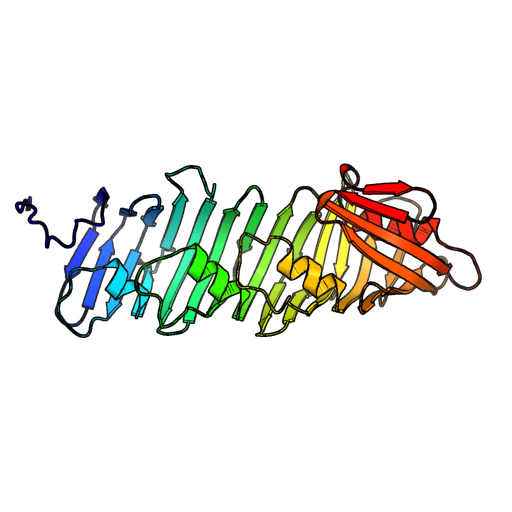-1.007 1.00 84.06 132 GLY A CA 1
ATOM 1051 C C . GLY A 1 132 ? -7.909 3.253 -1.540 1.00 84.06 132 GLY A C 1
ATOM 1052 O O . GLY A 1 132 ? -7.147 2.886 -2.436 1.00 84.06 132 GLY A O 1
ATOM 1053 N N . ILE A 1 133 ? -8.818 2.468 -0.975 1.00 85.88 133 ILE A N 1
ATOM 1054 C CA . ILE A 1 133 ? -9.117 1.093 -1.368 1.00 85.88 133 ILE A CA 1
ATOM 1055 C C . ILE A 1 133 ? -10.636 0.981 -1.447 1.00 85.88 133 ILE A C 1
ATOM 1057 O O . ILE A 1 133 ? -11.326 1.249 -0.469 1.00 85.88 133 ILE A O 1
ATOM 1061 N N . SER A 1 134 ? -11.180 0.567 -2.586 1.00 88.06 134 SER A N 1
ATOM 1062 C CA . SER A 1 134 ? -12.605 0.228 -2.697 1.00 88.06 134 SER A CA 1
ATOM 1063 C C . SER A 1 134 ? -12.784 -1.259 -2.959 1.00 88.06 134 SER A C 1
ATOM 1065 O O . SER A 1 134 ? -12.100 -1.789 -3.836 1.00 88.06 134 SER A O 1
ATOM 1067 N N . ARG A 1 135 ? -13.764 -1.870 -2.278 1.00 87.94 135 ARG A N 1
ATOM 1068 C CA . ARG A 1 135 ? -14.206 -3.270 -2.418 1.00 87.94 135 ARG A CA 1
ATOM 1069 C C . ARG A 1 135 ? -13.047 -4.264 -2.378 1.00 87.94 135 ARG A C 1
ATOM 1071 O O . ARG A 1 135 ? -12.423 -4.533 -3.405 1.00 87.94 135 ARG A O 1
ATOM 1078 N N . GLY A 1 136 ? -12.762 -4.794 -1.199 1.00 90.06 136 GLY A N 1
ATOM 1079 C CA . GLY A 1 136 ? -11.586 -5.610 -0.982 1.00 90.06 136 GLY A CA 1
ATOM 1080 C C . GLY A 1 136 ? -11.442 -6.123 0.440 1.00 90.06 136 GLY A C 1
ATOM 1081 O O . GLY A 1 136 ? -12.389 -6.115 1.215 1.00 90.06 136 GLY A O 1
ATOM 1082 N N . GLU A 1 137 ? -10.226 -6.532 0.762 1.00 92.56 137 GLU A N 1
ATOM 1083 C CA . GLU A 1 137 ? -9.837 -7.104 2.045 1.00 92.56 137 GLU A CA 1
ATOM 1084 C C . GLU A 1 137 ? -8.488 -6.509 2.449 1.00 92.56 137 GLU A C 1
ATOM 1086 O O . GLU A 1 137 ? -7.592 -6.345 1.612 1.00 92.56 137 GLU A O 1
ATOM 1091 N N . LEU A 1 138 ? -8.347 -6.190 3.729 1.00 92.56 138 LEU A N 1
ATOM 1092 C CA . LEU A 1 138 ? -7.077 -5.850 4.353 1.00 92.56 138 LEU A CA 1
ATOM 1093 C C . LEU A 1 138 ? -6.859 -6.843 5.484 1.00 92.56 138 LEU A C 1
ATOM 1095 O O . LEU A 1 138 ? -7.648 -6.881 6.415 1.00 92.56 138 LEU A O 1
ATOM 1099 N N . ASN A 1 139 ? -5.814 -7.651 5.370 1.00 94.44 139 ASN A N 1
ATOM 1100 C CA . ASN A 1 139 ? -5.349 -8.544 6.420 1.00 94.44 139 ASN A CA 1
ATOM 1101 C C . ASN A 1 139 ? -3.916 -8.125 6.767 1.00 94.44 139 ASN A C 1
ATOM 1103 O O . ASN A 1 139 ? -3.068 -8.048 5.875 1.00 94.44 139 ASN A O 1
ATOM 1107 N N . CYS A 1 140 ? -3.662 -7.796 8.026 1.00 92.62 140 CYS A N 1
ATOM 1108 C CA . CYS A 1 140 ? -2.378 -7.322 8.515 1.00 92.62 140 CYS A CA 1
ATOM 1109 C C . CYS A 1 140 ? -1.957 -8.090 9.757 1.00 92.62 140 CYS A C 1
ATOM 1111 O O . CYS A 1 140 ? -2.782 -8.384 10.610 1.00 92.62 140 CYS A O 1
ATOM 1113 N N . TYR A 1 141 ? -0.653 -8.298 9.915 1.00 91.06 141 TYR A N 1
ATOM 1114 C CA . TYR A 1 141 ? -0.105 -8.716 11.195 1.00 91.06 141 TYR A CA 1
ATOM 1115 C C . TYR A 1 141 ? -0.364 -7.646 12.254 1.00 91.06 141 TYR A C 1
ATOM 1117 O O . TYR A 1 141 ? -0.090 -6.464 12.031 1.00 91.06 141 TYR A O 1
ATOM 1125 N N . LYS A 1 142 ? -0.842 -8.084 13.412 1.00 90.38 142 LYS A N 1
ATOM 1126 C CA . LYS A 1 142 ? -0.856 -7.312 14.650 1.00 90.38 142 LYS A CA 1
ATOM 1127 C C . LYS A 1 142 ? 0.190 -7.906 15.582 1.00 90.38 142 LYS A C 1
ATOM 1129 O O . LYS A 1 142 ? 0.327 -9.120 15.658 1.00 90.38 142 LYS A O 1
ATOM 1134 N N . ASP A 1 143 ? 0.922 -7.062 16.298 1.00 87.62 143 ASP A N 1
ATOM 1135 C CA . ASP A 1 143 ? 1.804 -7.551 17.353 1.00 87.62 143 ASP A CA 1
ATOM 1136 C C . ASP A 1 143 ? 0.972 -8.158 18.507 1.00 87.62 143 ASP A C 1
ATOM 1138 O O . ASP A 1 143 ? 0.097 -7.462 19.043 1.00 87.62 143 ASP A O 1
ATOM 1142 N N . PRO A 1 144 ? 1.196 -9.428 18.897 1.00 87.62 144 PRO A N 1
ATOM 1143 C CA . PRO A 1 144 ? 0.547 -10.019 20.067 1.00 87.62 144 PRO A CA 1
ATOM 1144 C C . PRO A 1 144 ? 0.882 -9.289 21.372 1.00 87.62 144 PRO A C 1
ATOM 1146 O O . PRO A 1 144 ? 0.071 -9.270 22.293 1.00 87.62 144 PRO A O 1
ATOM 1149 N N . GLU A 1 145 ? 2.047 -8.636 21.452 1.00 87.12 145 GLU A N 1
ATOM 1150 C CA . GLU A 1 145 ? 2.471 -7.894 22.645 1.00 87.12 145 GLU A CA 1
ATOM 1151 C C . GLU A 1 145 ? 1.838 -6.495 22.746 1.00 87.12 145 GLU A C 1
ATOM 1153 O O . GLU A 1 145 ? 2.044 -5.785 23.736 1.00 87.12 145 GLU A O 1
ATOM 1158 N N . LEU A 1 146 ? 1.055 -6.079 21.744 1.00 83.38 146 LEU A N 1
ATOM 1159 C CA . LEU A 1 146 ? 0.394 -4.780 21.738 1.00 83.38 146 LEU A CA 1
ATOM 1160 C C . LEU A 1 146 ? -0.708 -4.725 22.807 1.00 83.38 146 LEU A C 1
ATOM 1162 O O . LEU A 1 146 ? -1.745 -5.374 22.682 1.00 83.38 146 LEU A O 1
ATOM 1166 N N . LYS A 1 147 ? -0.482 -3.918 23.849 1.00 80.31 147 LYS A N 1
ATOM 1167 C CA . LYS A 1 147 ? -1.393 -3.804 25.001 1.00 80.31 147 LYS A CA 1
ATOM 1168 C C . LYS A 1 147 ? -2.498 -2.770 24.835 1.00 80.31 147 LYS A C 1
ATOM 1170 O O . LYS A 1 147 ? -3.554 -2.947 25.412 1.00 80.31 147 LYS A O 1
ATOM 1175 N N . ILE A 1 148 ? -2.254 -1.710 24.068 1.00 77.81 148 ILE A N 1
ATOM 1176 C CA . ILE A 1 148 ? -3.201 -0.608 23.843 1.00 77.81 148 ILE A CA 1
ATOM 1177 C C . ILE A 1 148 ? -3.289 -0.296 22.351 1.00 77.81 148 ILE A C 1
ATOM 1179 O O . ILE A 1 148 ? -2.395 -0.653 21.580 1.00 77.81 148 ILE A O 1
ATOM 1183 N N . ILE A 1 149 ? -4.340 0.408 21.935 1.00 75.19 149 ILE A N 1
ATOM 1184 C CA . ILE A 1 149 ? -4.490 0.840 20.543 1.00 75.19 149 ILE A CA 1
ATOM 1185 C C . ILE A 1 149 ? -3.385 1.847 20.194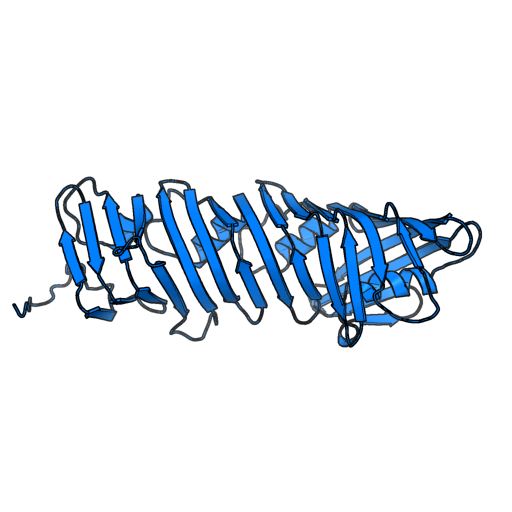 1.00 75.19 149 ILE A C 1
ATOM 1187 O O . ILE A 1 149 ? -3.414 3.002 20.614 1.00 75.19 149 ILE A O 1
ATOM 1191 N N . ASP A 1 150 ? -2.439 1.418 19.359 1.00 76.75 150 ASP A N 1
ATOM 1192 C CA . ASP A 1 150 ? -1.385 2.265 18.806 1.00 76.75 150 ASP A CA 1
ATOM 1193 C C . ASP A 1 150 ? -1.399 2.176 17.276 1.00 76.75 150 ASP A C 1
ATOM 1195 O O . ASP A 1 150 ? -1.012 1.172 16.673 1.00 76.75 150 ASP A O 1
ATOM 1199 N N . VAL A 1 151 ? -1.858 3.256 16.642 1.00 75.56 151 VAL A N 1
ATOM 1200 C CA . VAL A 1 151 ? -1.985 3.354 15.182 1.00 75.56 151 VAL A CA 1
ATOM 1201 C C . VAL A 1 151 ? -0.642 3.149 14.484 1.00 75.56 151 VAL A C 1
ATOM 1203 O O . VAL A 1 151 ? -0.611 2.547 13.414 1.00 75.56 151 VAL A O 1
ATOM 1206 N N . GLU A 1 152 ? 0.470 3.615 15.058 1.00 75.81 152 GLU A N 1
ATOM 1207 C CA . GLU A 1 152 ? 1.778 3.421 14.432 1.00 75.81 152 GLU A CA 1
ATOM 1208 C C . GLU A 1 152 ? 2.155 1.949 14.444 1.00 75.81 152 GLU A C 1
ATOM 1210 O O . GLU A 1 152 ? 2.466 1.414 13.383 1.00 75.81 152 GLU A O 1
ATOM 1215 N N . ASN A 1 153 ? 2.049 1.279 15.594 1.00 78.81 153 ASN A N 1
ATOM 1216 C CA . ASN A 1 153 ? 2.331 -0.157 15.719 1.00 78.81 153 ASN A CA 1
ATOM 1217 C C . ASN A 1 153 ? 1.421 -1.021 14.842 1.00 78.81 153 ASN A C 1
ATOM 1219 O O . ASN A 1 153 ? 1.892 -1.987 14.240 1.00 78.81 153 ASN A O 1
ATOM 1223 N N . LEU A 1 154 ? 0.157 -0.636 14.661 1.00 81.75 154 LEU A N 1
ATOM 1224 C CA . LEU A 1 154 ? -0.733 -1.295 13.702 1.00 81.75 154 LEU A CA 1
ATOM 1225 C C . LEU A 1 154 ? -0.256 -1.115 12.253 1.00 81.75 154 LEU A C 1
ATOM 1227 O O . LEU A 1 154 ? -0.232 -2.075 11.481 1.00 81.75 154 LEU A O 1
ATOM 1231 N N . VAL A 1 155 ? 0.182 0.090 11.872 1.00 79.44 155 VAL A N 1
ATOM 1232 C CA . VAL A 1 155 ? 0.739 0.324 10.531 1.00 79.44 155 VAL A CA 1
ATOM 1233 C C . VAL A 1 155 ? 2.066 -0.420 10.346 1.00 79.44 155 VAL A C 1
ATOM 1235 O O . VAL A 1 155 ? 2.277 -1.016 9.289 1.00 79.44 155 VAL A O 1
ATOM 1238 N N . TYR A 1 156 ? 2.939 -0.456 11.358 1.00 78.56 156 TYR A N 1
ATOM 1239 C CA . TYR A 1 156 ? 4.156 -1.272 11.342 1.00 78.56 156 TYR A CA 1
ATOM 1240 C C . TYR A 1 156 ? 3.839 -2.744 11.115 1.00 78.56 156 TYR A C 1
ATOM 1242 O O . TYR A 1 156 ? 4.473 -3.383 10.274 1.00 78.56 156 TYR A O 1
ATOM 1250 N N . GLY A 1 157 ? 2.833 -3.265 11.816 1.00 84.00 157 GLY A N 1
ATOM 1251 C CA . GLY A 1 157 ? 2.381 -4.634 11.646 1.00 84.00 157 GLY A CA 1
ATOM 1252 C C . GLY A 1 157 ? 1.937 -4.921 10.209 1.00 84.00 157 GLY A C 1
ATOM 1253 O O . GLY A 1 157 ? 2.443 -5.857 9.584 1.00 84.00 157 GLY A O 1
ATOM 1254 N N . CYS A 1 158 ? 1.130 -4.033 9.617 1.00 85.19 158 CYS A N 1
ATOM 1255 C CA . CYS A 1 158 ? 0.766 -4.108 8.200 1.00 85.19 158 CYS A CA 1
ATOM 1256 C C . CYS A 1 158 ? 1.984 -4.087 7.252 1.00 85.19 158 CYS A C 1
ATOM 1258 O O . CYS A 1 158 ? 2.002 -4.801 6.249 1.00 85.19 158 CYS A O 1
ATOM 1260 N N . LEU A 1 159 ? 3.010 -3.274 7.528 1.00 81.88 159 LEU A N 1
ATOM 1261 C CA . LEU A 1 159 ? 4.229 -3.201 6.706 1.00 81.88 159 LEU A CA 1
ATOM 1262 C C . LEU A 1 159 ? 5.152 -4.416 6.892 1.00 81.88 159 LEU A C 1
ATOM 1264 O O . LEU A 1 159 ? 5.910 -4.771 5.980 1.00 81.88 159 LEU A O 1
ATOM 1268 N N . LYS A 1 160 ? 5.102 -5.056 8.064 1.00 83.06 160 LYS A N 1
ATOM 1269 C CA . LYS A 1 160 ? 5.818 -6.301 8.349 1.00 83.06 160 LYS A CA 1
ATOM 1270 C C . LYS A 1 160 ? 5.221 -7.444 7.537 1.00 83.06 160 LYS A C 1
ATOM 1272 O O . LYS A 1 160 ? 5.939 -8.053 6.744 1.00 83.06 160 LYS A O 1
ATOM 1277 N N . ARG A 1 161 ? 3.920 -7.688 7.699 1.00 88.00 161 ARG A N 1
ATOM 1278 C CA . ARG A 1 161 ? 3.192 -8.742 6.994 1.00 88.00 161 ARG A CA 1
ATOM 1279 C C . ARG A 1 161 ? 1.762 -8.291 6.733 1.00 88.00 161 ARG A C 1
ATOM 1281 O O . ARG A 1 161 ? 1.031 -7.983 7.668 1.00 88.00 161 ARG A O 1
ATOM 1288 N N . SER A 1 162 ? 1.346 -8.276 5.474 1.00 89.69 162 SER A N 1
ATOM 1289 C CA . SER A 1 162 ? -0.049 -8.016 5.121 1.00 89.69 162 SER A CA 1
ATOM 1290 C C . SER A 1 162 ? -0.411 -8.519 3.735 1.00 89.69 162 SER A C 1
ATOM 1292 O O . SER A 1 162 ? 0.430 -8.699 2.853 1.00 89.69 162 SER A O 1
ATOM 1294 N N . LYS A 1 163 ? -1.710 -8.700 3.533 1.00 93.25 163 LYS A N 1
ATOM 1295 C CA . LYS A 1 163 ? -2.337 -8.966 2.251 1.00 93.25 163 LYS A CA 1
ATOM 1296 C C . LYS A 1 163 ? -3.479 -7.977 2.063 1.00 93.25 163 LYS A C 1
ATOM 1298 O O . LYS A 1 163 ? -4.482 -8.017 2.765 1.00 93.25 163 LYS A O 1
ATOM 1303 N N . ILE A 1 164 ? -3.319 -7.098 1.083 1.00 89.81 164 ILE A N 1
ATOM 1304 C CA . ILE A 1 164 ? -4.294 -6.079 0.713 1.00 89.81 164 ILE A CA 1
ATOM 1305 C C . ILE A 1 164 ? -4.798 -6.412 -0.686 1.00 89.81 164 ILE A C 1
ATOM 1307 O O . ILE A 1 164 ? -4.033 -6.412 -1.652 1.00 89.81 164 ILE A O 1
ATOM 1311 N N . ILE A 1 165 ? -6.087 -6.694 -0.817 1.00 89.00 165 ILE A N 1
ATOM 1312 C CA . ILE A 1 165 ? -6.751 -6.923 -2.102 1.00 89.00 165 ILE A CA 1
ATOM 1313 C C . ILE A 1 165 ? -7.812 -5.844 -2.271 1.00 89.00 165 ILE A C 1
ATOM 1315 O O . ILE A 1 165 ? -8.541 -5.557 -1.332 1.00 89.00 165 ILE A O 1
ATOM 1319 N N . GLY A 1 166 ? -7.938 -5.243 -3.453 1.00 85.81 166 GLY A N 1
ATOM 1320 C CA . GLY A 1 166 ? -9.011 -4.277 -3.692 1.00 85.81 166 GLY A CA 1
ATOM 1321 C C . GLY A 1 166 ? -9.255 -3.973 -5.159 1.00 85.81 166 GLY A C 1
ATOM 1322 O O . GLY A 1 166 ? -8.335 -3.983 -5.972 1.00 85.81 166 GLY A O 1
ATOM 1323 N N . GLU A 1 167 ? -10.500 -3.671 -5.519 1.00 82.50 167 GLU A N 1
ATOM 1324 C CA . GLU A 1 167 ? -10.882 -3.401 -6.907 1.00 82.50 167 GLU A CA 1
ATOM 1325 C C . GLU A 1 167 ? -10.466 -2.019 -7.417 1.00 82.50 167 GLU A C 1
ATOM 1327 O O . GLU A 1 167 ? -10.338 -1.831 -8.629 1.00 82.50 167 GLU A O 1
ATOM 1332 N N . LYS A 1 168 ? -10.246 -1.053 -6.522 1.00 79.69 168 LYS A N 1
ATOM 1333 C CA . LYS A 1 168 ? -9.728 0.279 -6.861 1.00 79.69 168 LYS A CA 1
ATOM 1334 C C . LYS A 1 168 ? -8.749 0.725 -5.788 1.00 79.69 168 LYS A C 1
ATOM 1336 O O . LYS A 1 168 ? -9.179 1.168 -4.728 1.00 79.69 168 LYS A O 1
ATOM 1341 N N . LEU A 1 169 ? -7.456 0.607 -6.071 1.00 79.75 169 LEU A N 1
ATOM 1342 C CA . LEU A 1 169 ? -6.409 1.154 -5.217 1.00 79.75 169 LEU A CA 1
ATOM 1343 C C . LEU A 1 169 ? -5.951 2.484 -5.813 1.00 79.75 169 LEU A C 1
ATOM 1345 O O . LEU A 1 169 ? -5.490 2.546 -6.955 1.00 79.75 169 LEU A O 1
ATOM 1349 N N . SER A 1 170 ? -6.103 3.562 -5.054 1.00 76.94 170 SER A N 1
ATOM 1350 C CA . SER A 1 170 ? -5.583 4.881 -5.408 1.00 76.94 170 SER A CA 1
ATOM 1351 C C . SER A 1 170 ? -4.451 5.254 -4.473 1.00 76.94 170 SER A C 1
ATOM 1353 O O . SER A 1 170 ? -4.616 5.205 -3.256 1.00 76.94 170 SER A O 1
ATOM 1355 N N . TYR A 1 171 ? -3.329 5.667 -5.053 1.00 72.94 171 TYR A N 1
ATOM 1356 C CA . TYR A 1 171 ? -2.194 6.187 -4.311 1.00 72.94 171 TYR A CA 1
ATOM 1357 C C . TYR A 1 171 ? -1.693 7.456 -4.989 1.00 72.94 171 TYR A C 1
ATOM 1359 O O . TYR A 1 171 ? -1.338 7.448 -6.175 1.00 72.94 171 TYR A O 1
ATOM 1367 N N . GLN A 1 172 ? -1.695 8.555 -4.240 1.00 66.75 172 GLN A N 1
ATOM 1368 C CA . GLN A 1 172 ? -1.267 9.852 -4.737 1.00 66.75 172 GLN A CA 1
ATOM 1369 C C . GLN A 1 172 ? -0.232 10.456 -3.793 1.00 66.75 172 GLN A C 1
ATOM 1371 O O . GLN A 1 172 ? -0.521 10.755 -2.635 1.00 66.75 172 GLN A O 1
ATOM 1376 N N . ILE A 1 173 ? 0.956 10.683 -4.350 1.00 65.56 173 ILE A N 1
ATOM 1377 C CA . ILE A 1 173 ? 2.052 11.444 -3.748 1.00 65.56 173 ILE A CA 1
ATOM 1378 C C . ILE A 1 173 ? 2.498 12.536 -4.733 1.00 65.56 173 ILE A C 1
ATOM 1380 O O . ILE A 1 173 ? 2.197 12.432 -5.927 1.00 65.56 173 ILE A O 1
ATOM 1384 N N . PRO A 1 174 ? 3.230 13.580 -4.301 1.00 61.69 174 PRO A N 1
ATOM 1385 C CA . PRO A 1 174 ? 3.619 14.684 -5.187 1.00 61.69 174 PRO A CA 1
ATOM 1386 C C . PRO A 1 174 ? 4.308 14.235 -6.490 1.00 61.69 174 PRO A C 1
ATOM 1388 O O . PRO A 1 174 ? 4.064 14.797 -7.562 1.00 61.69 174 PRO A O 1
ATOM 1391 N N . SER A 1 175 ? 5.127 13.182 -6.413 1.00 59.28 175 SER A N 1
ATOM 1392 C CA . SER A 1 175 ? 5.916 12.638 -7.524 1.00 59.28 175 SER A CA 1
ATOM 1393 C C . SER A 1 175 ? 5.210 11.550 -8.350 1.00 59.28 175 SER A C 1
ATOM 1395 O O . SER A 1 175 ? 5.666 11.249 -9.455 1.00 59.28 175 SER A O 1
ATOM 1397 N N . LEU A 1 176 ? 4.093 10.983 -7.880 1.00 65.81 176 LEU A N 1
ATOM 1398 C CA . LEU A 1 176 ? 3.413 9.846 -8.510 1.00 65.81 176 LEU A CA 1
ATOM 1399 C C . LEU A 1 176 ? 1.897 9.911 -8.286 1.00 65.81 176 LEU A C 1
ATOM 1401 O O . LEU A 1 176 ? 1.415 9.925 -7.156 1.00 65.81 176 LEU A O 1
ATOM 1405 N N . ASN A 1 177 ? 1.146 9.862 -9.385 1.00 68.19 177 ASN A N 1
ATOM 1406 C CA . ASN A 1 177 ? -0.305 9.713 -9.366 1.00 68.19 177 ASN A CA 1
ATOM 1407 C C . ASN A 1 177 ? -0.690 8.396 -10.052 1.00 68.19 177 ASN A C 1
ATOM 1409 O O . ASN A 1 177 ? -0.668 8.288 -11.286 1.00 68.19 177 ASN A O 1
ATOM 1413 N N . MET A 1 178 ? -0.994 7.393 -9.229 1.00 75.88 178 MET A N 1
ATOM 1414 C CA . MET A 1 178 ? -1.255 6.025 -9.653 1.00 75.88 178 MET A CA 1
ATOM 1415 C C . MET A 1 178 ? -2.673 5.604 -9.259 1.00 75.88 178 MET A C 1
ATOM 1417 O O . MET A 1 178 ? -3.071 5.679 -8.096 1.00 75.88 178 MET A O 1
ATOM 1421 N N . HIS A 1 179 ? -3.423 5.103 -10.239 1.00 74.06 179 HIS A N 1
ATOM 1422 C CA . HIS A 1 179 ? -4.723 4.477 -10.021 1.00 74.06 179 HIS A CA 1
ATOM 1423 C C . HIS A 1 179 ? -4.692 3.051 -10.555 1.00 74.06 179 HIS A C 1
ATOM 1425 O O . HIS A 1 179 ? -4.452 2.837 -11.745 1.00 74.06 179 HIS A O 1
ATOM 1431 N N . ILE A 1 180 ? -4.966 2.085 -9.691 1.00 75.56 180 ILE A N 1
ATOM 1432 C CA . ILE A 1 180 ? -4.910 0.664 -10.001 1.00 75.56 180 ILE A CA 1
ATOM 1433 C C . ILE A 1 180 ? -6.325 0.086 -9.957 1.00 75.56 180 ILE A C 1
ATOM 1435 O O . ILE A 1 180 ? -7.013 0.199 -8.942 1.00 75.56 180 ILE A O 1
ATOM 1439 N N . ASN A 1 181 ? -6.749 -0.548 -11.049 1.00 71.00 181 ASN A N 1
ATOM 1440 C CA . ASN A 1 181 ? -7.970 -1.345 -11.089 1.00 71.00 181 ASN A CA 1
ATOM 1441 C C . ASN A 1 181 ? -7.601 -2.789 -10.748 1.00 71.00 181 ASN A C 1
ATOM 1443 O O . ASN A 1 181 ? -6.815 -3.399 -11.468 1.00 71.00 181 ASN A O 1
ATOM 1447 N N . LYS A 1 182 ? -8.194 -3.332 -9.684 1.00 77.38 182 LYS A N 1
ATOM 1448 C CA . LYS A 1 182 ? -7.863 -4.642 -9.107 1.00 77.38 182 LYS A CA 1
ATOM 1449 C C . LYS A 1 182 ? -6.372 -4.754 -8.780 1.00 77.38 182 LYS A C 1
ATOM 1451 O O . LYS A 1 182 ? -5.533 -5.033 -9.637 1.00 77.38 182 LYS A O 1
ATOM 1456 N N . ALA A 1 183 ? -6.050 -4.498 -7.522 1.00 85.56 183 ALA A N 1
ATOM 1457 C CA . ALA A 1 183 ? -4.714 -4.606 -6.970 1.00 85.56 183 ALA A CA 1
ATOM 1458 C C . ALA A 1 183 ? -4.665 -5.735 -5.941 1.00 85.56 183 ALA A C 1
ATOM 1460 O O . ALA A 1 183 ? -5.601 -5.913 -5.162 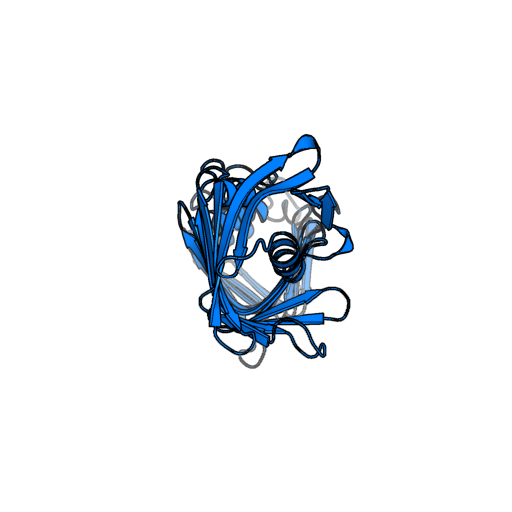1.00 85.56 183 ALA A O 1
ATOM 1461 N N . SER A 1 184 ? -3.542 -6.440 -5.910 1.00 88.50 184 SER A N 1
ATOM 1462 C CA . SER A 1 184 ? -3.114 -7.220 -4.758 1.00 88.50 184 SER A CA 1
ATOM 1463 C C . SER A 1 184 ? -1.751 -6.696 -4.329 1.00 88.50 184 SER A C 1
ATOM 1465 O O . SER A 1 184 ? -0.801 -6.745 -5.109 1.00 88.50 184 SER A O 1
ATOM 1467 N N . VAL A 1 185 ? -1.671 -6.151 -3.120 1.00 88.00 185 VAL A N 1
ATOM 1468 C CA . VAL A 1 185 ? -0.421 -5.765 -2.467 1.00 88.00 185 VAL A CA 1
ATOM 1469 C C . VAL A 1 185 ? -0.169 -6.760 -1.348 1.00 88.00 185 VAL A C 1
ATOM 1471 O O . VAL A 1 185 ? -1.053 -7.013 -0.537 1.00 88.00 185 VAL A O 1
ATOM 1474 N N . ILE A 1 186 ? 1.015 -7.351 -1.327 1.00 89.94 186 ILE A N 1
ATOM 1475 C CA . ILE A 1 186 ? 1.414 -8.339 -0.333 1.00 89.94 186 ILE A CA 1
ATOM 1476 C C . ILE A 1 186 ? 2.737 -7.884 0.262 1.00 89.94 186 ILE A C 1
ATOM 1478 O O . ILE A 1 186 ? 3.699 -7.645 -0.470 1.00 89.94 186 ILE A O 1
ATOM 1482 N N . PHE A 1 187 ? 2.776 -7.779 1.579 1.00 86.94 187 PHE A N 1
ATOM 1483 C CA . PHE A 1 187 ? 3.994 -7.628 2.351 1.00 86.94 187 PHE A CA 1
ATOM 1484 C C . PHE A 1 187 ? 4.258 -8.973 3.030 1.00 86.94 187 PHE A C 1
ATOM 1486 O O . PHE A 1 187 ? 3.456 -9.425 3.841 1.00 86.94 187 PHE A O 1
ATOM 1493 N N . ASP A 1 188 ? 5.361 -9.619 2.667 1.00 87.50 188 ASP A N 1
ATOM 1494 C CA . ASP A 1 188 ? 5.917 -10.773 3.385 1.00 87.50 188 ASP A CA 1
ATOM 1495 C C . ASP A 1 188 ? 7.089 -10.285 4.253 1.00 87.50 188 ASP A C 1
ATOM 1497 O O . ASP A 1 188 ? 7.479 -9.129 4.125 1.00 87.50 188 ASP A O 1
ATOM 1501 N N . GLU A 1 189 ? 7.722 -11.138 5.065 1.00 81.62 189 GLU A N 1
ATOM 1502 C CA . GLU A 1 189 ? 8.837 -10.749 5.959 1.00 81.62 189 GLU A CA 1
ATOM 1503 C C . GLU A 1 189 ? 9.982 -10.001 5.253 1.00 81.62 189 GLU A C 1
ATOM 1505 O O . GLU A 1 189 ? 10.483 -9.008 5.777 1.00 81.62 189 GLU A O 1
ATOM 1510 N N . ASP A 1 190 ? 10.315 -10.382 4.017 1.00 85.50 190 ASP A N 1
ATOM 1511 C CA . ASP A 1 190 ? 11.464 -9.822 3.290 1.00 85.50 190 ASP A CA 1
ATOM 1512 C C . ASP A 1 190 ? 11.088 -8.979 2.069 1.00 85.50 190 ASP A C 1
ATOM 1514 O O . ASP A 1 190 ? 11.953 -8.335 1.470 1.00 85.50 190 ASP A O 1
ATOM 1518 N N . LYS A 1 191 ? 9.825 -9.012 1.628 1.00 89.94 191 LYS A N 1
ATOM 1519 C CA . LYS A 1 191 ? 9.444 -8.514 0.299 1.00 89.94 191 LYS A CA 1
ATOM 1520 C C . LYS A 1 191 ? 8.118 -7.780 0.287 1.00 89.94 191 LYS A C 1
ATOM 1522 O O . LYS A 1 191 ? 7.173 -8.160 0.967 1.00 89.94 191 LYS A O 1
ATOM 1527 N N . MET A 1 192 ? 8.042 -6.784 -0.586 1.00 90.12 192 MET A N 1
ATOM 1528 C CA . MET A 1 192 ? 6.798 -6.175 -1.036 1.00 90.12 192 MET A CA 1
ATOM 1529 C C . MET A 1 192 ? 6.499 -6.656 -2.457 1.00 90.12 192 MET A C 1
ATOM 1531 O O . MET A 1 192 ? 7.347 -6.576 -3.350 1.00 90.12 192 MET A O 1
ATOM 1535 N N . LYS A 1 193 ? 5.276 -7.126 -2.685 1.00 93.19 193 LYS A N 1
ATOM 1536 C CA . LYS A 1 193 ? 4.753 -7.524 -3.991 1.00 93.19 193 LYS A CA 1
ATOM 1537 C C . LYS A 1 193 ? 3.509 -6.703 -4.296 1.00 93.19 193 LYS A C 1
ATOM 1539 O O . LYS A 1 193 ? 2.656 -6.520 -3.439 1.00 93.19 193 LYS A O 1
ATOM 1544 N N . LEU A 1 194 ? 3.386 -6.230 -5.525 1.00 90.94 194 LEU A N 1
ATOM 1545 C CA . LEU A 1 194 ? 2.195 -5.575 -6.044 1.00 90.94 194 LEU A CA 1
ATOM 1546 C C . LEU A 1 194 ? 1.863 -6.214 -7.390 1.00 90.94 194 LEU A C 1
ATOM 1548 O O . LEU A 1 194 ? 2.675 -6.194 -8.310 1.00 90.94 194 LEU A O 1
ATOM 1552 N N . HIS A 1 195 ? 0.663 -6.763 -7.512 1.00 92.62 195 HIS A N 1
ATOM 1553 C CA . HIS A 1 195 ? 0.105 -7.260 -8.763 1.00 92.62 195 HIS A CA 1
ATOM 1554 C C . HIS A 1 195 ? -1.136 -6.458 -9.128 1.00 92.62 195 HIS A C 1
ATOM 1556 O O . HIS A 1 195 ? -1.931 -6.085 -8.264 1.00 92.62 195 HIS A O 1
ATOM 1562 N N . SER A 1 196 ? -1.316 -6.212 -10.417 1.00 88.81 196 SER A N 1
ATOM 1563 C CA . SER A 1 196 ? -2.555 -5.681 -10.954 1.00 88.81 196 SER A CA 1
ATOM 1564 C C . SER A 1 196 ? -2.781 -6.120 -12.386 1.00 88.81 196 SER A C 1
ATOM 1566 O O . SER A 1 196 ? -1.884 -6.061 -13.227 1.00 88.81 196 SER A O 1
ATOM 1568 N N . ASP A 1 197 ? -4.027 -6.457 -12.692 1.00 85.31 197 ASP A N 1
ATOM 1569 C CA . ASP A 1 197 ? -4.437 -6.745 -14.061 1.00 85.31 197 ASP A CA 1
ATOM 1570 C C . ASP A 1 197 ? -4.427 -5.478 -14.924 1.00 85.31 197 ASP A C 1
ATOM 1572 O O . ASP A 1 197 ? -4.108 -5.540 -16.115 1.00 85.31 197 ASP A O 1
ATOM 1576 N N . TYR A 1 198 ? -4.736 -4.319 -14.331 1.00 85.06 198 TYR A N 1
ATOM 1577 C CA . TYR A 1 198 ? -4.805 -3.048 -15.035 1.00 85.06 198 TYR A CA 1
ATOM 1578 C C . TYR A 1 198 ? -4.490 -1.851 -14.136 1.00 85.06 198 TYR A C 1
ATOM 1580 O O . TYR A 1 198 ? -5.159 -1.611 -13.135 1.00 85.06 198 TYR A O 1
ATOM 1588 N N . ALA A 1 199 ? -3.558 -0.998 -14.554 1.00 84.50 199 ALA A N 1
ATOM 1589 C CA . ALA A 1 199 ? -3.289 0.263 -13.868 1.00 84.50 199 ALA A CA 1
ATOM 1590 C C . ALA A 1 199 ? -3.235 1.442 -14.841 1.00 84.50 199 ALA A C 1
ATOM 1592 O O . ALA A 1 199 ? -3.035 1.295 -16.048 1.00 84.50 199 ALA A O 1
ATOM 1593 N N . SER A 1 200 ? -3.428 2.638 -14.300 1.00 81.19 200 SER A N 1
ATOM 1594 C CA . SER A 1 200 ? -3.303 3.892 -15.023 1.00 81.19 200 SER A CA 1
ATOM 1595 C C . SER A 1 200 ? -2.429 4.873 -14.250 1.00 81.19 200 SER A C 1
ATOM 1597 O O . SER A 1 200 ? -2.570 5.041 -13.039 1.00 81.19 200 SER A O 1
ATOM 1599 N N . PHE A 1 201 ? -1.534 5.530 -14.978 1.00 79.62 201 PHE A N 1
ATOM 1600 C CA . PHE A 1 201 ? -0.644 6.565 -14.469 1.00 79.62 201 PHE A CA 1
ATOM 1601 C C . PHE A 1 201 ? -1.047 7.888 -15.105 1.00 79.62 201 PHE A C 1
ATOM 1603 O O . PHE A 1 201 ? -1.120 7.9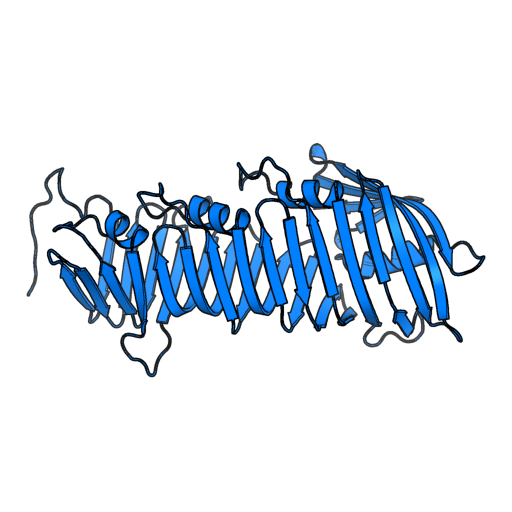90 -16.335 1.00 79.62 201 PHE A O 1
ATOM 1610 N N . LYS A 1 202 ? -1.332 8.895 -14.278 1.00 73.62 202 LYS A N 1
ATOM 1611 C CA . LYS A 1 202 ? -1.739 10.223 -14.748 1.00 73.62 202 LYS A CA 1
ATOM 1612 C C . LYS A 1 202 ? -0.578 11.196 -14.615 1.00 73.62 202 LYS A C 1
ATOM 1614 O O . LYS A 1 202 ? -0.033 11.372 -13.531 1.00 73.62 202 LYS A O 1
ATOM 1619 N N . ASN A 1 203 ? -0.236 11.868 -15.711 1.00 70.38 203 ASN A N 1
ATOM 1620 C CA . ASN A 1 203 ? 0.791 12.903 -15.722 1.00 70.38 203 ASN A CA 1
ATOM 1621 C C . ASN A 1 203 ? 0.362 14.073 -16.617 1.00 70.38 203 ASN A C 1
ATOM 1623 O O . ASN A 1 203 ? 0.095 13.847 -17.797 1.00 70.38 203 ASN A O 1
ATOM 1627 N N . LYS A 1 204 ? 0.274 15.287 -16.047 1.00 64.12 204 LYS A N 1
ATOM 1628 C CA . LYS A 1 204 ? -0.050 16.584 -16.687 1.00 64.12 204 LYS A CA 1
ATOM 1629 C C . LYS A 1 204 ? -0.644 16.485 -18.105 1.00 64.12 204 LYS A C 1
ATOM 1631 O O . LYS A 1 204 ? 0.023 16.764 -19.098 1.00 64.12 204 LYS A O 1
ATOM 1636 N N . GLY A 1 205 ? -1.915 16.079 -18.186 1.00 64.75 205 GLY A N 1
ATOM 1637 C CA . GLY A 1 205 ? -2.691 16.026 -19.436 1.00 64.75 205 GLY A CA 1
ATOM 1638 C C . GLY A 1 205 ? -2.599 14.721 -20.240 1.00 64.75 205 GLY A C 1
ATOM 1639 O O . GLY A 1 205 ? -3.181 14.638 -21.317 1.00 64.75 205 GLY A O 1
ATOM 1640 N N . SER A 1 206 ? -1.907 13.695 -19.739 1.00 70.56 206 SER A N 1
ATOM 1641 C CA . SER A 1 206 ? -1.799 12.373 -20.369 1.00 70.56 206 SER A CA 1
ATOM 1642 C C . SER A 1 206 ? -2.082 11.242 -19.378 1.00 70.56 206 SER A C 1
ATOM 1644 O O . SER A 1 206 ? -1.765 11.341 -18.189 1.00 70.56 206 SER A O 1
ATOM 1646 N N . VAL A 1 207 ? -2.686 10.161 -19.877 1.00 77.06 207 VAL A N 1
ATOM 1647 C CA . VAL A 1 207 ? -2.930 8.932 -19.113 1.00 77.06 207 VAL A CA 1
ATOM 1648 C C . VAL A 1 207 ? -2.218 7.780 -19.808 1.00 77.06 207 VAL A C 1
ATOM 1650 O O . VAL A 1 207 ? -2.433 7.528 -20.996 1.00 77.06 207 VAL A O 1
ATOM 1653 N N . THR A 1 208 ? -1.358 7.093 -19.063 1.00 80.06 208 THR A N 1
ATOM 1654 C CA . THR A 1 208 ? -0.696 5.866 -19.511 1.00 80.06 208 THR A CA 1
ATOM 1655 C C . THR A 1 208 ? -1.416 4.681 -18.898 1.00 80.06 208 THR A C 1
ATOM 1657 O O . THR A 1 208 ? -1.518 4.599 -17.676 1.00 80.06 208 THR A O 1
ATOM 1660 N N . TYR A 1 209 ? -1.898 3.768 -19.732 1.00 83.81 209 TYR A N 1
ATOM 1661 C CA . TYR A 1 209 ? -2.577 2.554 -19.296 1.00 83.81 209 TYR A CA 1
ATOM 1662 C C . TYR A 1 209 ? -1.632 1.365 -19.4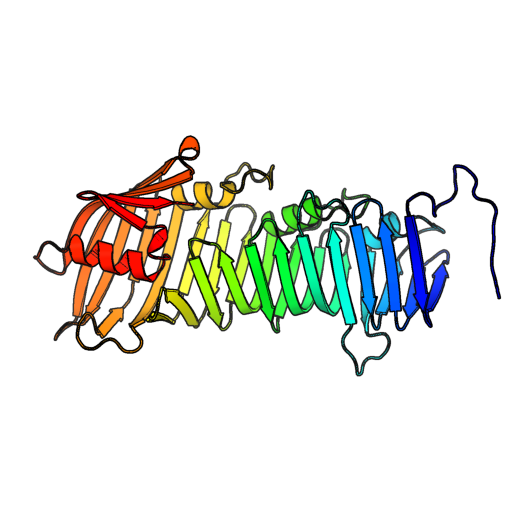03 1.00 83.81 209 TYR A C 1
ATOM 1664 O O . TYR A 1 209 ? -0.938 1.203 -20.409 1.00 83.81 209 TYR A O 1
ATOM 1672 N N . VAL A 1 210 ? -1.603 0.526 -18.373 1.00 84.75 210 VAL A N 1
ATOM 1673 C CA . VAL A 1 210 ? -0.769 -0.675 -18.324 1.00 84.75 210 VAL A CA 1
ATOM 1674 C C . VAL A 1 210 ? -1.615 -1.898 -18.003 1.00 84.75 210 VAL A C 1
ATOM 1676 O O . VAL A 1 210 ? -2.580 -1.804 -17.249 1.00 84.75 210 VAL A O 1
ATOM 1679 N N . ALA A 1 211 ? -1.242 -3.038 -18.576 1.00 86.44 211 ALA A N 1
ATOM 1680 C CA . ALA A 1 211 ? -1.873 -4.329 -18.324 1.00 86.44 211 ALA A CA 1
ATOM 1681 C C . ALA A 1 211 ? -0.872 -5.315 -17.708 1.00 86.44 211 ALA A C 1
ATOM 1683 O O . ALA A 1 211 ? 0.306 -5.302 -18.086 1.00 86.44 211 ALA A O 1
ATOM 1684 N N . ALA A 1 212 ? -1.370 -6.166 -16.805 1.00 88.44 212 ALA A N 1
ATOM 1685 C CA . ALA A 1 212 ? -0.612 -7.185 -16.074 1.00 88.44 212 ALA A CA 1
ATOM 1686 C C . ALA A 1 212 ? 0.663 -6.614 -15.430 1.00 88.44 212 ALA A C 1
ATOM 1688 O O . ALA A 1 212 ? 1.788 -7.017 -15.729 1.00 88.44 212 ALA A O 1
ATOM 1689 N N . MET A 1 213 ? 0.477 -5.601 -14.587 1.00 90.00 213 MET A N 1
ATOM 1690 C CA . MET A 1 213 ? 1.551 -4.983 -13.828 1.00 90.00 213 MET A CA 1
ATOM 1691 C C . MET A 1 213 ? 1.943 -5.880 -12.656 1.00 90.00 213 MET A C 1
ATOM 1693 O O . MET A 1 213 ? 1.100 -6.269 -11.856 1.00 90.00 213 MET A O 1
ATOM 1697 N N . SER A 1 214 ? 3.235 -6.150 -12.516 1.00 93.75 214 SER A N 1
ATOM 1698 C CA . SER A 1 214 ? 3.791 -6.862 -11.370 1.00 93.75 214 SER A CA 1
ATOM 1699 C C . SER A 1 214 ? 5.045 -6.148 -10.888 1.00 93.75 214 SER A C 1
ATOM 1701 O O . SER A 1 214 ? 5.954 -5.877 -11.670 1.00 93.75 214 SER A O 1
ATOM 1703 N N . LEU A 1 215 ? 5.090 -5.831 -9.605 1.00 92.56 215 LEU A N 1
ATOM 1704 C CA . LEU A 1 215 ? 6.229 -5.277 -8.895 1.00 92.56 215 LEU A CA 1
ATOM 1705 C C . LEU A 1 215 ? 6.578 -6.238 -7.765 1.00 92.56 215 LEU A C 1
ATOM 1707 O O . LEU A 1 215 ? 5.714 -6.627 -6.992 1.00 92.56 215 LEU A O 1
ATOM 1711 N N . GLU A 1 216 ? 7.845 -6.585 -7.650 1.00 94.94 216 GLU A N 1
ATOM 1712 C CA . GLU A 1 216 ? 8.407 -7.271 -6.494 1.00 94.94 216 GLU A CA 1
ATOM 1713 C C . GLU A 1 216 ? 9.659 -6.511 -6.090 1.00 94.94 216 GLU A C 1
ATOM 1715 O O . GLU A 1 216 ? 10.486 -6.195 -6.949 1.00 94.94 216 GLU A O 1
ATOM 1720 N N . CYS A 1 217 ? 9.800 -6.187 -4.814 1.00 91.62 217 CYS A N 1
ATOM 1721 C CA . CYS A 1 217 ? 10.999 -5.546 -4.310 1.00 91.62 217 CYS A CA 1
ATOM 1722 C C . CYS A 1 217 ? 11.306 -6.002 -2.884 1.00 91.62 217 CYS A C 1
ATOM 1724 O O . CYS A 1 217 ? 10.403 -6.427 -2.159 1.00 91.62 217 CYS A O 1
ATOM 1726 N N . ASP A 1 218 ? 12.578 -5.959 -2.501 1.00 89.62 218 ASP A N 1
ATOM 1727 C CA . ASP A 1 218 ? 12.949 -6.286 -1.129 1.00 89.62 218 ASP A CA 1
ATOM 1728 C C . ASP A 1 218 ? 12.457 -5.194 -0.171 1.00 89.62 218 ASP A C 1
ATOM 1730 O O . ASP A 1 218 ? 12.388 -4.017 -0.528 1.00 89.62 218 ASP A O 1
ATOM 1734 N N . LYS A 1 219 ? 12.211 -5.570 1.080 1.00 83.00 219 LYS A N 1
ATOM 1735 C CA . LYS A 1 219 ? 12.121 -4.633 2.197 1.00 83.00 219 LYS A CA 1
ATOM 1736 C C . LYS A 1 219 ? 13.507 -4.433 2.805 1.00 83.00 219 LYS A C 1
ATOM 1738 O O . LYS A 1 219 ? 14.349 -5.333 2.810 1.00 83.00 219 LYS A O 1
ATOM 1743 N N . ASP A 1 220 ? 13.784 -3.235 3.297 1.00 74.06 220 ASP A N 1
ATOM 1744 C CA . ASP A 1 220 ? 14.976 -3.014 4.115 1.00 74.06 220 ASP A CA 1
ATOM 1745 C C . ASP A 1 220 ? 14.824 -3.814 5.426 1.00 74.06 220 ASP A C 1
ATOM 1747 O O . ASP A 1 220 ? 13.771 -3.698 6.040 1.00 74.06 220 ASP A O 1
ATOM 1751 N N . PRO A 1 221 ? 15.798 -4.636 5.868 1.00 61.41 221 PRO A N 1
ATOM 1752 C CA . PRO A 1 221 ? 15.704 -5.361 7.142 1.00 61.41 221 PRO A CA 1
ATOM 1753 C C . PRO A 1 221 ? 15.497 -4.443 8.361 1.00 61.41 221 PRO A C 1
ATOM 1755 O O . PRO A 1 221 ? 15.094 -4.911 9.420 1.00 61.41 221 PRO A O 1
ATOM 1758 N N . ILE A 1 222 ? 15.729 -3.133 8.215 1.00 54.50 222 ILE A N 1
ATOM 1759 C CA . ILE A 1 222 ? 15.430 -2.112 9.222 1.00 54.50 222 ILE A CA 1
ATOM 1760 C C . ILE A 1 222 ? 14.038 -1.501 8.953 1.00 54.50 222 ILE A C 1
ATOM 1762 O O . ILE A 1 222 ? 13.909 -0.299 8.727 1.00 54.50 222 ILE A O 1
ATOM 1766 N N . VAL A 1 223 ? 12.969 -2.306 8.982 1.00 52.75 223 VAL A N 1
ATOM 1767 C CA . VAL A 1 223 ? 11.580 -1.790 9.093 1.00 52.75 223 VAL A CA 1
ATOM 1768 C C . VAL A 1 223 ? 11.218 -1.584 10.571 1.00 52.75 223 VAL A C 1
ATOM 1770 O O . VAL A 1 223 ? 10.147 -1.970 11.019 1.00 52.75 223 VAL A O 1
ATOM 1773 N N . VAL A 1 224 ? 12.141 -1.033 11.364 1.00 47.81 224 VAL A N 1
ATOM 1774 C CA . VAL A 1 224 ? 11.897 -0.744 12.792 1.00 47.81 224 VAL A CA 1
ATOM 1775 C C . VAL A 1 224 ? 11.381 0.690 12.979 1.00 47.81 224 VAL A C 1
ATOM 1777 O O . VAL A 1 224 ? 10.883 1.021 14.044 1.00 47.81 224 VAL A O 1
ATOM 1780 N N . ASP A 1 225 ? 11.454 1.541 11.943 1.00 51.62 225 ASP A N 1
ATOM 1781 C CA . ASP A 1 225 ? 11.029 2.942 12.030 1.00 51.62 225 ASP A CA 1
ATOM 1782 C C . ASP A 1 225 ? 10.186 3.398 10.815 1.00 51.62 225 ASP A C 1
ATOM 1784 O O . ASP A 1 225 ? 10.686 3.522 9.697 1.00 51.62 225 ASP A O 1
ATOM 1788 N N . ILE A 1 226 ? 8.899 3.675 11.037 1.00 49.31 226 ILE A N 1
ATOM 1789 C CA . ILE A 1 226 ? 7.909 4.240 10.111 1.00 49.31 226 ILE A CA 1
ATOM 1790 C C . ILE A 1 226 ? 8.279 5.685 9.778 1.00 49.31 226 ILE A C 1
ATOM 1792 O O . ILE A 1 226 ? 7.908 6.195 8.721 1.00 49.31 226 ILE A O 1
ATOM 1796 N N . ASN A 1 227 ? 9.096 6.316 10.632 1.00 47.09 227 ASN A N 1
ATOM 1797 C CA . ASN A 1 227 ? 9.715 7.609 10.375 1.00 47.09 227 ASN A CA 1
ATOM 1798 C C . ASN A 1 227 ? 10.935 7.506 9.453 1.00 47.09 227 ASN A C 1
ATOM 1800 O O . ASN A 1 227 ? 11.515 8.539 9.108 1.00 47.09 227 ASN A O 1
ATOM 1804 N N . ASN A 1 228 ? 11.315 6.304 8.998 1.00 57.28 228 ASN A N 1
ATOM 1805 C CA . ASN A 1 228 ? 12.195 6.133 7.851 1.00 57.28 228 ASN A CA 1
ATOM 1806 C C . ASN A 1 228 ? 11.354 5.909 6.579 1.00 57.28 228 ASN A C 1
ATOM 1808 O O . ASN A 1 228 ? 11.239 4.773 6.102 1.00 57.28 228 ASN A O 1
ATOM 1812 N N . PRO A 1 229 ? 10.821 6.979 5.949 1.00 55.88 229 PRO A N 1
ATOM 1813 C CA . PRO A 1 229 ? 9.996 6.881 4.740 1.00 55.88 229 PRO A CA 1
ATOM 1814 C C . PRO A 1 229 ? 10.737 6.240 3.555 1.00 55.88 229 PRO A C 1
ATOM 1816 O O . PRO A 1 229 ? 10.140 5.958 2.519 1.00 55.88 229 PRO A O 1
ATOM 1819 N N . ASN A 1 230 ? 12.046 6.004 3.693 1.00 67.00 230 ASN A N 1
ATOM 1820 C CA . ASN A 1 230 ? 12.896 5.446 2.659 1.00 67.00 230 ASN A CA 1
ATOM 1821 C C . ASN A 1 230 ? 13.161 3.945 2.821 1.00 67.00 230 ASN A C 1
ATOM 1823 O O . ASN A 1 230 ? 13.857 3.400 1.972 1.00 67.00 230 ASN A O 1
ATOM 1827 N N . ALA A 1 231 ? 12.641 3.259 3.845 1.00 69.94 231 ALA A N 1
ATOM 1828 C CA . ALA A 1 231 ? 12.910 1.830 4.051 1.00 69.94 231 ALA A CA 1
ATOM 1829 C C . ALA A 1 231 ? 12.469 0.978 2.841 1.00 69.94 231 ALA A C 1
ATOM 1831 O O . ALA A 1 231 ? 13.264 0.240 2.260 1.00 69.94 231 ALA A O 1
ATOM 1832 N N . ILE A 1 232 ? 11.232 1.156 2.367 1.00 74.56 232 ILE A N 1
ATOM 1833 C CA . ILE A 1 232 ? 10.742 0.466 1.159 1.00 74.56 232 ILE A CA 1
ATOM 1834 C C . ILE A 1 232 ? 11.547 0.899 -0.073 1.00 74.56 232 ILE A C 1
ATOM 1836 O O . ILE A 1 232 ? 11.945 0.068 -0.887 1.00 74.56 232 ILE A O 1
ATOM 1840 N N . LEU A 1 233 ? 11.838 2.198 -0.199 1.00 78.94 233 LEU A N 1
ATOM 1841 C CA . LEU A 1 233 ? 12.601 2.728 -1.327 1.00 78.94 233 LEU A CA 1
ATOM 1842 C C . LEU A 1 233 ? 14.007 2.111 -1.402 1.00 78.94 233 LEU A C 1
ATOM 1844 O O . LEU A 1 233 ? 14.421 1.657 -2.467 1.00 78.94 233 LEU A O 1
ATOM 1848 N N . ASN A 1 234 ? 14.731 2.068 -0.284 1.00 80.25 234 ASN A N 1
ATOM 1849 C CA . ASN A 1 234 ? 16.071 1.498 -0.176 1.00 80.25 234 ASN A CA 1
ATOM 1850 C C . ASN A 1 234 ? 16.064 -0.001 -0.488 1.00 80.25 234 ASN A C 1
ATOM 1852 O O . ASN A 1 234 ? 16.911 -0.466 -1.255 1.00 80.25 234 ASN A O 1
ATOM 1856 N N . GLY A 1 235 ? 15.081 -0.737 0.041 1.00 85.44 235 GLY A N 1
ATOM 1857 C CA . GLY A 1 235 ? 14.864 -2.142 -0.290 1.00 85.44 235 GLY A CA 1
ATOM 1858 C C . GLY A 1 235 ? 14.657 -2.353 -1.795 1.00 85.44 235 GLY A C 1
ATOM 1859 O O . GLY A 1 235 ? 15.395 -3.116 -2.423 1.00 85.44 235 GLY A O 1
ATOM 1860 N N . CYS A 1 236 ? 13.783 -1.561 -2.426 1.00 86.31 236 CYS A N 1
ATOM 1861 C CA . CYS A 1 236 ? 13.593 -1.605 -3.874 1.00 86.31 236 CYS A CA 1
ATOM 1862 C C . CYS A 1 236 ? 14.860 -1.204 -4.672 1.00 86.31 236 CYS A C 1
ATOM 1864 O O . CYS A 1 236 ? 15.095 -1.713 -5.770 1.00 86.31 236 CYS A O 1
ATOM 1866 N N . MET A 1 237 ? 15.711 -0.307 -4.157 1.00 86.19 237 MET A N 1
ATOM 1867 C CA . MET A 1 237 ? 16.994 0.037 -4.799 1.00 86.19 237 MET A CA 1
ATOM 1868 C C . MET A 1 237 ? 18.040 -1.083 -4.684 1.00 86.19 237 MET A C 1
ATOM 1870 O O . MET A 1 237 ? 18.945 -1.178 -5.524 1.00 86.19 237 MET A O 1
ATOM 1874 N N . ARG A 1 238 ? 17.928 -1.944 -3.666 1.00 88.00 238 ARG A N 1
ATOM 1875 C CA . ARG A 1 238 ? 18.748 -3.152 -3.531 1.00 88.00 238 ARG A CA 1
ATOM 1876 C C . ARG A 1 238 ? 18.279 -4.238 -4.490 1.00 88.00 238 ARG A C 1
ATOM 1878 O O . ARG A 1 238 ? 19.103 -4.810 -5.197 1.00 88.00 238 ARG A O 1
ATOM 1885 N N . SER A 1 239 ? 16.982 -4.497 -4.549 1.00 92.25 239 SER A N 1
ATOM 1886 C CA . SER A 1 239 ? 16.410 -5.524 -5.411 1.00 92.25 239 SER A CA 1
ATOM 1887 C C . SER A 1 239 ? 14.988 -5.141 -5.777 1.00 92.25 239 SER A C 1
ATOM 1889 O O . SER A 1 239 ? 14.129 -4.966 -4.915 1.00 92.25 239 SER A O 1
ATOM 1891 N N . MET A 1 240 ? 14.738 -5.012 -7.076 1.00 93.81 240 MET A N 1
ATOM 1892 C CA . MET A 1 240 ? 13.397 -4.783 -7.596 1.00 93.81 240 MET A CA 1
ATOM 1893 C C . MET A 1 240 ? 13.246 -5.452 -8.951 1.00 93.81 240 MET A C 1
ATOM 1895 O O . MET A 1 240 ? 14.123 -5.374 -9.808 1.00 93.81 240 MET A O 1
ATOM 1899 N N . THR A 1 241 ? 12.091 -6.053 -9.187 1.00 95.31 241 THR A N 1
ATOM 1900 C CA . THR A 1 241 ? 11.627 -6.451 -10.507 1.00 95.31 241 THR A CA 1
ATOM 1901 C C . THR A 1 241 ? 10.252 -5.853 -10.743 1.00 95.31 241 THR A C 1
ATOM 1903 O O . THR A 1 241 ? 9.297 -6.182 -10.056 1.00 95.31 241 THR A O 1
ATOM 1906 N N . PHE A 1 242 ? 10.145 -5.005 -11.757 1.00 92.19 242 PHE A N 1
ATOM 1907 C CA . PHE A 1 242 ? 8.893 -4.446 -12.241 1.00 92.19 242 PHE A CA 1
ATOM 1908 C C . PHE A 1 242 ? 8.632 -4.943 -13.663 1.00 92.19 242 PHE A C 1
ATOM 1910 O O . PHE A 1 242 ? 9.514 -4.877 -14.521 1.00 92.19 242 PHE A O 1
ATOM 1917 N N . LYS A 1 243 ? 7.434 -5.456 -13.926 1.00 93.50 243 LYS A N 1
ATOM 1918 C CA . LYS A 1 243 ? 7.009 -6.029 -15.203 1.00 93.50 243 LYS A CA 1
ATOM 1919 C C . LYS A 1 243 ? 5.645 -5.483 -15.602 1.00 93.50 243 LYS A C 1
ATOM 1921 O O . LYS A 1 243 ? 4.807 -5.219 -14.746 1.00 93.50 243 LYS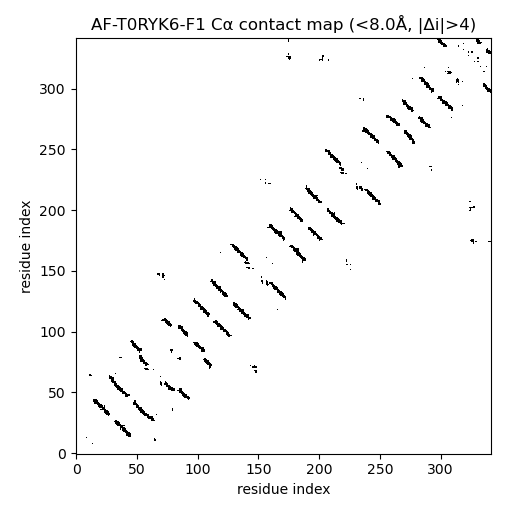 A O 1
ATOM 1926 N N . LEU A 1 244 ? 5.432 -5.362 -16.906 1.00 90.56 244 LEU A N 1
ATOM 1927 C CA . LEU A 1 244 ? 4.112 -5.170 -17.499 1.00 90.56 244 LEU A CA 1
ATOM 1928 C C . LEU A 1 244 ? 4.058 -5.816 -18.885 1.00 90.56 244 LEU A C 1
ATOM 1930 O O . LEU A 1 244 ? 5.042 -5.797 -19.637 1.00 90.56 244 LEU A O 1
ATOM 1934 N N . ASP A 1 245 ? 2.901 -6.367 -19.237 1.00 87.06 245 ASP A N 1
ATOM 1935 C CA . ASP A 1 245 ? 2.717 -7.054 -20.518 1.00 87.06 245 ASP A CA 1
ATOM 1936 C C . ASP A 1 245 ? 2.505 -6.071 -21.657 1.00 87.06 245 ASP A C 1
ATOM 1938 O O . ASP A 1 245 ? 3.044 -6.250 -22.754 1.00 87.06 245 ASP A O 1
ATOM 1942 N N . ARG A 1 246 ? 1.731 -5.014 -21.400 1.00 85.19 246 ARG A N 1
ATOM 1943 C CA . ARG A 1 246 ? 1.434 -3.972 -22.380 1.00 85.19 246 ARG A CA 1
ATOM 1944 C C . ARG A 1 246 ? 1.334 -2.610 -21.713 1.00 85.19 246 ARG A C 1
ATOM 1946 O O . ARG A 1 246 ? 0.734 -2.481 -20.652 1.00 85.19 246 ARG A O 1
ATOM 1953 N N . MET A 1 247 ? 1.867 -1.598 -22.384 1.00 84.00 247 MET A N 1
ATOM 1954 C CA . MET A 1 247 ? 1.663 -0.188 -22.070 1.00 84.00 247 MET A CA 1
ATOM 1955 C C . MET A 1 247 ? 1.101 0.525 -23.300 1.00 84.00 247 MET A C 1
ATOM 1957 O O . MET A 1 247 ? 1.744 0.506 -24.355 1.00 84.00 247 MET A O 1
ATOM 1961 N N . ASP A 1 248 ? -0.053 1.168 -23.128 1.00 76.31 248 ASP A N 1
ATOM 1962 C CA . ASP A 1 248 ? -0.733 1.982 -24.135 1.00 76.31 248 ASP A CA 1
ATOM 1963 C C . ASP A 1 248 ? -0.802 3.448 -23.678 1.00 76.31 248 ASP A C 1
ATOM 1965 O O . ASP A 1 248 ? -1.050 3.764 -22.510 1.00 76.31 248 ASP A O 1
ATOM 1969 N N . ASN A 1 249 ? -0.562 4.353 -24.618 1.00 64.06 249 ASN A N 1
ATOM 1970 C CA . ASN A 1 249 ? -0.628 5.786 -24.407 1.00 64.06 249 ASN A CA 1
ATOM 1971 C C . ASN A 1 249 ? -1.966 6.292 -24.941 1.00 64.06 249 ASN A C 1
ATOM 1973 O O . ASN A 1 249 ? -2.121 6.471 -26.151 1.00 64.06 249 ASN A O 1
ATOM 1977 N N . GLY A 1 250 ? -2.900 6.602 -24.040 1.00 54.41 250 GLY A N 1
ATOM 1978 C CA . GLY A 1 250 ? -4.132 7.283 -24.416 1.00 54.41 250 GLY A CA 1
ATOM 1979 C C . GLY A 1 250 ? -3.821 8.574 -25.181 1.00 54.41 250 GLY A C 1
ATOM 1980 O O . GLY A 1 250 ? -3.212 9.496 -24.643 1.00 54.41 250 GLY A O 1
ATOM 1981 N N . THR A 1 251 ? -4.213 8.611 -26.458 1.00 49.06 251 THR A N 1
ATOM 1982 C CA . THR A 1 251 ? -4.390 9.815 -27.290 1.00 49.06 251 THR A CA 1
ATOM 1983 C C . THR A 1 251 ? -3.288 10.884 -27.210 1.00 49.06 251 THR A C 1
ATOM 1985 O O . THR A 1 251 ? -3.533 12.011 -26.793 1.00 49.06 251 THR A O 1
ATOM 1988 N N . GLN A 1 252 ? -2.097 10.602 -27.743 1.00 43.88 252 GLN A N 1
ATOM 1989 C CA . GLN A 1 252 ? -1.294 11.644 -28.398 1.00 43.88 252 GLN A CA 1
ATOM 1990 C C . GLN A 1 252 ? -0.848 11.146 -29.770 1.00 43.88 252 GLN A C 1
ATOM 1992 O O . GLN A 1 252 ? -0.136 10.148 -29.898 1.00 43.88 252 GLN A O 1
ATOM 1997 N N . LYS A 1 253 ? -1.314 11.832 -30.820 1.00 38.34 253 LYS A N 1
ATOM 1998 C CA . LYS A 1 253 ? -0.932 11.571 -32.210 1.00 38.34 253 LYS A CA 1
ATOM 1999 C C . LYS A 1 253 ? 0.600 11.586 -32.322 1.00 38.34 253 LYS A C 1
ATOM 2001 O O . LYS A 1 253 ? 1.215 12.642 -32.257 1.00 38.34 253 LYS A O 1
ATOM 2006 N N . GLY 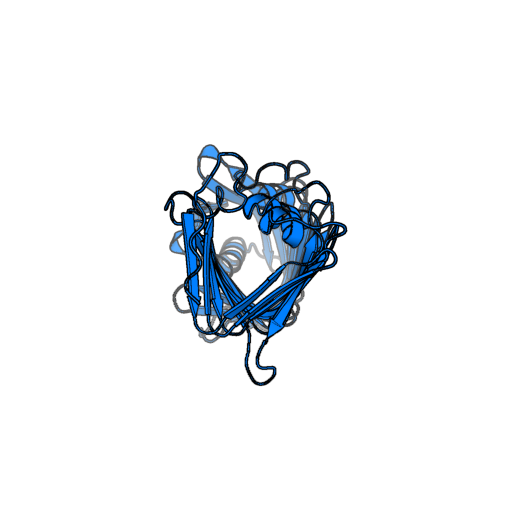A 1 254 ? 1.204 10.415 -32.535 1.00 43.66 254 GLY A N 1
ATOM 2007 C CA . GLY A 1 254 ? 2.444 10.316 -33.309 1.00 43.66 254 GLY A CA 1
ATOM 2008 C C . GLY A 1 254 ? 3.675 9.658 -32.688 1.00 43.66 254 GLY A C 1
ATOM 2009 O O . GLY A 1 254 ? 4.585 9.370 -33.457 1.00 43.66 254 GLY A O 1
ATOM 2010 N N . GLN A 1 255 ? 3.775 9.360 -31.387 1.00 49.34 255 GLN A N 1
ATOM 2011 C CA . GLN A 1 255 ? 5.030 8.788 -30.856 1.00 49.34 255 GLN A CA 1
ATOM 2012 C C . GLN A 1 255 ? 4.808 7.643 -29.855 1.00 49.34 255 GLN A C 1
ATOM 2014 O O . GLN A 1 255 ? 4.512 7.858 -28.686 1.00 49.34 255 GLN A O 1
ATOM 2019 N N . VAL A 1 256 ? 5.070 6.428 -30.363 1.00 51.44 256 VAL A N 1
ATOM 2020 C CA . VAL A 1 256 ? 5.223 5.131 -29.670 1.00 51.44 256 VAL A CA 1
ATOM 2021 C C . VAL A 1 256 ? 3.893 4.474 -29.311 1.00 51.44 256 VAL A C 1
ATOM 2023 O O . VAL A 1 256 ? 3.295 4.761 -28.281 1.00 51.44 256 VAL A O 1
ATOM 2026 N N . LYS A 1 257 ? 3.445 3.583 -30.205 1.00 58.66 257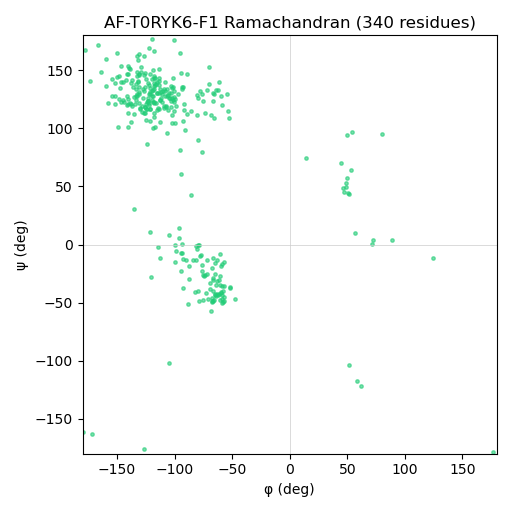 LYS A N 1
ATOM 2027 C CA . LYS A 1 257 ? 2.078 3.047 -30.212 1.00 58.66 257 LYS A CA 1
ATOM 2028 C C . LYS A 1 257 ? 1.832 1.863 -29.278 1.00 58.66 257 LYS A C 1
ATOM 2030 O O . LYS A 1 257 ? 0.677 1.551 -29.098 1.00 58.66 257 LYS A O 1
ATOM 2035 N N . ASP A 1 258 ? 2.858 1.208 -28.732 1.00 73.69 258 ASP A N 1
ATOM 2036 C CA . ASP A 1 258 ? 2.734 0.140 -27.722 1.00 73.69 258 ASP A CA 1
ATOM 2037 C C . ASP A 1 258 ? 4.139 -0.253 -27.228 1.00 73.69 258 ASP A C 1
ATOM 2039 O O . ASP A 1 258 ? 5.059 -0.389 -28.047 1.00 73.69 258 ASP A O 1
ATOM 2043 N N . ILE A 1 259 ? 4.312 -0.514 -25.927 1.00 80.94 259 ILE A N 1
ATOM 2044 C CA . ILE A 1 259 ? 5.450 -1.307 -25.418 1.00 80.94 259 ILE A CA 1
ATOM 2045 C C . ILE A 1 259 ? 4.916 -2.625 -24.872 1.00 80.94 259 ILE A C 1
ATOM 2047 O O . ILE A 1 259 ? 3.964 -2.621 -24.097 1.00 80.94 259 ILE A O 1
ATOM 2051 N N . LYS A 1 260 ? 5.529 -3.741 -25.278 1.00 86.69 260 LYS A N 1
ATOM 2052 C CA . LYS A 1 260 ? 5.204 -5.090 -24.805 1.00 86.69 260 LYS A CA 1
ATOM 2053 C C . LYS A 1 260 ? 6.334 -5.710 -23.996 1.00 86.69 260 LYS A C 1
ATOM 2055 O O . LYS A 1 260 ? 7.505 -5.443 -24.283 1.00 86.69 260 LYS A O 1
ATOM 2060 N N . ASN A 1 261 ? 5.975 -6.590 -23.063 1.00 87.94 261 ASN A N 1
ATOM 2061 C CA . ASN A 1 261 ? 6.893 -7.385 -22.242 1.00 87.94 261 ASN A CA 1
ATOM 2062 C C . ASN A 1 261 ? 7.966 -6.509 -21.580 1.00 87.94 261 ASN A C 1
ATOM 2064 O O . ASN A 1 261 ? 9.161 -6.807 -21.649 1.00 87.94 261 ASN A O 1
ATOM 2068 N N . PHE A 1 262 ? 7.547 -5.370 -21.034 1.00 90.50 262 PHE A N 1
ATOM 2069 C CA . PHE A 1 262 ? 8.461 -4.459 -20.370 1.00 90.50 262 PHE A CA 1
ATOM 2070 C C . PHE A 1 262 ? 8.889 -5.075 -19.043 1.00 90.50 262 PHE A C 1
ATOM 2072 O O . PHE A 1 262 ? 8.058 -5.549 -18.271 1.00 90.50 262 PHE A O 1
ATOM 2079 N N . LYS A 1 263 ? 10.189 -5.048 -18.771 1.00 92.69 263 LYS A N 1
ATOM 2080 C CA . LYS A 1 263 ? 10.764 -5.480 -17.502 1.00 92.69 263 LYS A CA 1
ATOM 2081 C C . LYS A 1 263 ? 11.860 -4.513 -17.094 1.00 92.69 263 LYS A C 1
ATOM 2083 O O . LYS A 1 263 ? 12.836 -4.370 -17.827 1.00 92.69 263 LYS A O 1
ATOM 2088 N N . LEU A 1 264 ? 11.719 -3.915 -15.920 1.00 91.25 264 LEU A N 1
ATOM 2089 C CA . LEU A 1 264 ? 12.763 -3.216 -15.186 1.00 91.25 264 LEU A CA 1
ATOM 2090 C C . LEU A 1 264 ? 13.251 -4.140 -14.066 1.00 91.25 264 LEU A C 1
ATOM 2092 O O . LEU A 1 264 ? 12.454 -4.635 -13.280 1.00 91.25 264 LEU A O 1
ATOM 2096 N N . ALA A 1 265 ? 14.552 -4.381 -14.000 1.00 94.31 265 ALA A N 1
ATOM 2097 C CA . ALA A 1 265 ? 15.193 -5.086 -12.900 1.00 94.31 265 ALA A CA 1
ATOM 2098 C C . ALA A 1 265 ? 16.254 -4.180 -12.278 1.00 94.31 265 ALA A C 1
ATOM 2100 O O . ALA A 1 265 ? 17.036 -3.581 -13.015 1.00 94.31 265 ALA A O 1
ATOM 2101 N N . VAL A 1 266 ? 16.289 -4.100 -10.953 1.00 92.50 266 VAL A N 1
ATOM 2102 C CA . VAL A 1 266 ? 17.320 -3.428 -10.165 1.00 92.50 266 VAL A CA 1
ATOM 2103 C C . VAL A 1 266 ? 18.006 -4.468 -9.294 1.00 92.50 266 VAL A C 1
ATOM 2105 O O . VAL A 1 266 ? 17.340 -5.294 -8.677 1.00 92.50 266 VAL A O 1
ATOM 2108 N N . ASN A 1 267 ? 19.333 -4.430 -9.272 1.00 93.44 267 ASN A N 1
ATOM 2109 C CA . ASN A 1 267 ? 20.166 -5.224 -8.386 1.00 93.44 267 ASN A CA 1
ATOM 2110 C C . ASN A 1 267 ? 21.342 -4.366 -7.905 1.00 93.44 267 ASN A C 1
ATOM 2112 O O . ASN A 1 267 ? 22.206 -3.969 -8.694 1.00 93.44 267 ASN A O 1
ATOM 2116 N N . THR A 1 268 ? 21.349 -4.078 -6.607 1.00 89.81 268 THR A N 1
ATOM 2117 C CA . THR A 1 268 ? 22.370 -3.310 -5.890 1.00 89.81 268 THR A CA 1
ATOM 2118 C C . THR A 1 268 ? 22.696 -1.999 -6.608 1.00 89.81 268 THR A C 1
ATOM 2120 O O . THR A 1 268 ? 23.837 -1.723 -6.984 1.00 89.81 268 THR A O 1
ATOM 2123 N N . GLY A 1 269 ? 21.653 -1.217 -6.899 1.00 86.50 269 GLY A N 1
ATOM 2124 C CA . GLY A 1 269 ? 21.775 0.057 -7.604 1.00 86.50 269 GLY A CA 1
ATOM 2125 C C . GLY A 1 269 ? 22.130 -0.041 -9.092 1.00 86.50 269 GLY A C 1
ATOM 2126 O O . GLY A 1 269 ? 22.235 0.990 -9.744 1.00 86.50 269 GLY A O 1
ATOM 2127 N N . ASN A 1 270 ? 22.302 -1.224 -9.687 1.00 93.50 270 ASN A N 1
ATOM 2128 C CA . ASN A 1 270 ? 22.375 -1.369 -11.145 1.00 93.50 270 ASN A CA 1
ATOM 2129 C C . ASN A 1 270 ? 20.988 -1.689 -11.683 1.00 93.50 270 ASN A C 1
ATOM 2131 O O . ASN A 1 270 ? 20.328 -2.579 -11.155 1.00 93.50 270 ASN A O 1
ATOM 2135 N N . PHE A 1 271 ? 20.557 -1.022 -12.753 1.00 92.25 271 PHE A N 1
ATOM 2136 C CA . PHE A 1 271 ? 19.266 -1.311 -13.370 1.00 92.25 271 PHE A CA 1
ATOM 2137 C C . PHE A 1 271 ? 19.398 -1.779 -14.818 1.00 92.25 271 PHE A C 1
ATOM 2139 O O . PHE A 1 271 ? 20.296 -1.360 -15.556 1.00 92.25 271 PHE A O 1
ATOM 2146 N N . LYS A 1 272 ? 18.449 -2.617 -15.237 1.00 92.38 272 LYS A N 1
ATOM 2147 C CA . LYS A 1 272 ? 18.243 -3.037 -16.621 1.00 92.38 272 LYS A CA 1
ATOM 2148 C C . LYS A 1 272 ? 16.766 -2.950 -16.987 1.00 92.38 272 LYS A C 1
ATOM 2150 O O . LYS A 1 272 ? 15.927 -3.530 -16.309 1.00 92.38 272 LYS A O 1
ATOM 2155 N N . ILE A 1 273 ? 16.463 -2.275 -18.089 1.00 90.19 273 ILE A N 1
ATOM 2156 C CA . ILE A 1 273 ? 15.145 -2.233 -18.719 1.00 90.19 273 ILE A CA 1
ATOM 2157 C C . ILE A 1 273 ? 15.206 -3.037 -20.011 1.00 90.19 273 ILE A C 1
ATOM 2159 O O . ILE A 1 273 ? 16.092 -2.834 -20.840 1.00 90.19 273 ILE A O 1
ATOM 2163 N N . THR A 1 274 ? 14.232 -3.914 -20.205 1.00 91.94 274 THR A N 1
ATOM 2164 C CA . THR A 1 274 ? 14.017 -4.656 -21.450 1.00 91.94 274 THR A CA 1
ATOM 2165 C C . THR A 1 274 ? 12.571 -4.519 -21.900 1.00 91.94 274 THR A C 1
ATOM 2167 O O . THR A 1 274 ? 11.690 -4.299 -21.074 1.00 91.94 274 THR A O 1
ATOM 2170 N N . GLY A 1 275 ? 12.315 -4.626 -23.202 1.00 89.50 275 GLY A N 1
ATOM 2171 C CA . GLY A 1 275 ? 10.954 -4.631 -23.743 1.00 89.50 275 GLY A CA 1
ATOM 2172 C C . GLY A 1 275 ? 10.922 -4.673 -25.266 1.00 89.50 275 GLY A C 1
ATOM 2173 O O . GLY A 1 275 ? 11.965 -4.713 -25.919 1.00 89.50 275 GLY A O 1
ATOM 2174 N N . LYS A 1 276 ? 9.723 -4.650 -25.848 1.00 87.88 276 LYS A N 1
ATOM 2175 C CA . LYS A 1 276 ? 9.505 -4.579 -27.300 1.00 87.88 276 LYS A CA 1
ATOM 2176 C C . LYS A 1 276 ? 8.675 -3.351 -27.644 1.00 87.88 276 LY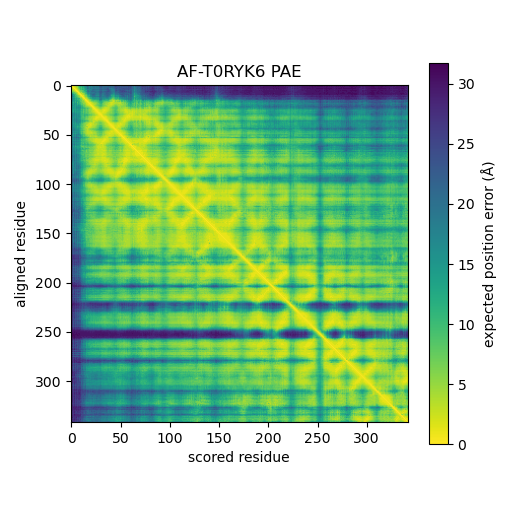S A C 1
ATOM 2178 O O . LYS A 1 276 ? 7.541 -3.230 -27.196 1.00 87.88 276 LYS A O 1
ATOM 2183 N N . VAL A 1 277 ? 9.219 -2.458 -28.461 1.00 83.00 277 VAL A N 1
ATOM 2184 C CA . VAL A 1 277 ? 8.589 -1.184 -28.833 1.00 83.00 277 VAL A CA 1
ATOM 2185 C C . VAL A 1 277 ? 8.007 -1.291 -30.235 1.00 83.00 277 VAL A C 1
ATOM 2187 O O . VAL A 1 277 ? 8.696 -1.733 -31.155 1.00 83.00 277 VAL A O 1
ATOM 2190 N N . LYS A 1 278 ? 6.745 -0.890 -30.408 1.00 78.75 278 LYS A N 1
ATOM 2191 C CA . LYS A 1 278 ? 6.059 -0.901 -31.704 1.00 78.75 278 LYS A CA 1
ATOM 2192 C C . LYS A 1 278 ? 6.343 0.377 -32.497 1.00 78.75 278 LYS A C 1
ATOM 2194 O O . LYS A 1 278 ? 5.904 1.461 -32.106 1.00 78.75 278 LYS A O 1
ATOM 2199 N N . PHE A 1 279 ? 7.027 0.223 -33.630 1.00 69.62 279 PHE A N 1
ATOM 2200 C CA . PHE A 1 279 ? 7.128 1.241 -34.681 1.00 69.62 279 PHE A CA 1
ATOM 2201 C C . PHE A 1 279 ? 6.235 0.816 -35.858 1.00 69.62 279 PHE A C 1
ATOM 2203 O O . PHE A 1 279 ? 5.015 0.918 -35.759 1.00 69.62 279 PHE A O 1
ATOM 2210 N N . VAL A 1 280 ? 6.832 0.267 -36.920 1.00 67.94 280 VAL A N 1
ATOM 2211 C CA . VAL A 1 280 ? 6.145 -0.506 -37.976 1.00 67.94 280 VAL A CA 1
ATOM 2212 C C . VAL A 1 280 ? 6.170 -2.005 -37.639 1.00 67.94 280 VAL A C 1
ATOM 2214 O O . VAL A 1 280 ? 5.177 -2.705 -37.798 1.00 67.94 280 VAL A O 1
ATOM 2217 N N . PHE A 1 281 ? 7.284 -2.470 -37.074 1.00 74.38 281 PHE A N 1
ATOM 2218 C CA . PHE A 1 281 ? 7.489 -3.789 -36.471 1.00 74.38 281 PHE A CA 1
ATOM 2219 C C . PHE A 1 281 ? 7.935 -3.622 -35.008 1.00 74.38 281 PHE A C 1
ATOM 2221 O O . PHE A 1 281 ? 8.238 -2.510 -34.560 1.00 74.38 281 PHE A O 1
ATOM 2228 N N . TYR A 1 282 ? 7.951 -4.717 -34.244 1.00 80.94 282 TYR A N 1
ATOM 2229 C CA . TYR A 1 282 ? 8.434 -4.702 -32.862 1.00 80.94 282 TYR A CA 1
ATOM 2230 C C . TYR A 1 282 ? 9.961 -4.746 -32.819 1.00 80.94 282 TYR A C 1
ATOM 2232 O O . TYR A 1 282 ? 10.575 -5.658 -33.368 1.00 80.94 282 TYR A O 1
ATOM 2240 N N . VAL A 1 283 ? 10.564 -3.787 -32.118 1.00 83.19 283 VAL A N 1
ATOM 2241 C CA . VAL A 1 283 ? 12.017 -3.693 -31.937 1.00 83.19 283 VAL A CA 1
ATOM 2242 C C . VAL A 1 283 ? 12.367 -3.843 -30.461 1.00 83.19 283 VAL A C 1
ATOM 2244 O O . VAL A 1 283 ? 11.700 -3.267 -29.602 1.00 83.19 283 VAL A O 1
ATOM 2247 N N . SER A 1 284 ? 13.419 -4.604 -30.159 1.00 85.62 284 SER A N 1
ATOM 2248 C CA . SER A 1 284 ? 13.898 -4.786 -28.787 1.00 85.62 284 SER A CA 1
ATOM 2249 C C . SER A 1 284 ? 14.461 -3.483 -28.211 1.00 85.62 284 SER A C 1
ATOM 2251 O O . SER A 1 284 ? 15.308 -2.835 -28.831 1.00 85.62 284 SER A O 1
ATOM 2253 N N . LEU A 1 285 ? 14.002 -3.136 -27.012 1.00 86.50 285 LEU A N 1
ATOM 2254 C CA . LEU A 1 285 ? 14.533 -2.095 -26.140 1.00 86.50 285 LEU A CA 1
ATOM 2255 C C . LEU A 1 285 ? 15.455 -2.749 -25.108 1.00 86.50 285 LEU A C 1
ATOM 2257 O O . LEU A 1 285 ? 15.043 -3.701 -24.447 1.00 86.50 285 LEU A O 1
ATOM 2261 N N . ASP A 1 286 ? 16.665 -2.220 -24.956 1.00 89.31 286 ASP A N 1
ATOM 2262 C CA . ASP A 1 286 ? 17.595 -2.589 -23.884 1.00 89.31 286 ASP A CA 1
ATOM 2263 C C . ASP A 1 286 ? 18.233 -1.313 -23.319 1.00 89.31 286 ASP A C 1
ATOM 2265 O O . ASP A 1 286 ? 18.875 -0.546 -24.047 1.00 89.31 286 ASP A O 1
ATOM 2269 N N . VAL A 1 287 ? 18.018 -1.056 -22.032 1.00 88.94 287 VAL A N 1
ATOM 2270 C CA . VAL A 1 287 ? 18.601 0.076 -21.309 1.00 88.94 287 VAL A CA 1
ATOM 2271 C C . VAL A 1 287 ? 19.278 -0.448 -20.059 1.00 88.94 287 VAL A C 1
ATOM 2273 O O . VAL A 1 287 ? 18.685 -1.213 -19.311 1.00 88.94 287 VAL A O 1
ATOM 2276 N N . THR A 1 288 ? 20.496 -0.001 -19.796 1.00 91.88 288 THR A N 1
ATOM 2277 C CA . THR A 1 288 ? 21.243 -0.351 -18.587 1.00 91.88 288 THR A CA 1
ATOM 2278 C C . THR A 1 288 ? 21.837 0.894 -17.967 1.00 91.88 288 THR A C 1
ATOM 2280 O O . THR A 1 288 ? 22.315 1.781 -18.686 1.00 91.88 288 THR A O 1
ATOM 2283 N N . GLY A 1 289 ? 21.895 0.926 -16.646 1.00 91.50 289 GLY A N 1
ATOM 2284 C CA . GLY A 1 289 ? 22.408 2.075 -15.928 1.00 91.50 289 GLY A CA 1
ATOM 2285 C C . GLY A 1 289 ? 22.566 1.822 -14.441 1.00 91.50 289 GLY A C 1
ATOM 2286 O O . GLY A 1 289 ? 22.584 0.674 -13.993 1.00 91.50 289 GLY A O 1
ATOM 2287 N N . LYS A 1 290 ? 22.689 2.912 -13.690 1.00 91.75 290 LYS A N 1
ATOM 2288 C CA . LYS A 1 290 ? 22.743 2.908 -12.231 1.00 91.75 290 LYS A CA 1
ATOM 2289 C C . LYS A 1 290 ? 21.607 3.745 -11.662 1.00 91.75 290 LYS A C 1
ATOM 2291 O O . LYS A 1 290 ? 21.200 4.724 -12.270 1.00 91.75 290 LYS A O 1
ATOM 2296 N N . VAL A 1 291 ? 21.091 3.348 -10.514 1.00 88.75 291 VAL A N 1
ATOM 2297 C CA . VAL A 1 291 ? 20.116 4.092 -9.731 1.00 88.75 291 VAL A CA 1
ATOM 2298 C C . VAL A 1 291 ? 20.660 4.263 -8.321 1.00 88.75 291 VAL A C 1
ATOM 2300 O O . VAL A 1 291 ? 21.232 3.335 -7.748 1.00 88.75 291 VAL A O 1
ATOM 2303 N N . LYS A 1 292 ? 20.538 5.473 -7.783 1.00 87.00 292 LYS A N 1
ATOM 2304 C CA . LYS A 1 292 ? 20.991 5.827 -6.441 1.00 87.00 292 LYS A CA 1
ATOM 2305 C C . LYS A 1 292 ? 19.947 6.690 -5.758 1.00 87.00 292 LYS A C 1
ATOM 2307 O O . LYS A 1 292 ? 19.376 7.580 -6.381 1.00 87.00 292 LYS A O 1
ATOM 2312 N N . HIS A 1 293 ? 19.758 6.455 -4.471 1.00 84.75 293 HIS A N 1
ATOM 2313 C CA . HIS A 1 293 ? 18.982 7.322 -3.601 1.00 84.75 293 HIS A CA 1
ATOM 2314 C C . HIS A 1 293 ? 19.951 8.220 -2.813 1.00 84.75 293 HIS A C 1
ATOM 2316 O O . HIS A 1 293 ? 20.890 7.723 -2.192 1.00 84.75 293 HIS A O 1
ATOM 2322 N N . ASP A 1 294 ? 19.762 9.538 -2.889 1.00 83.81 294 ASP A N 1
ATOM 2323 C CA . ASP A 1 294 ? 20.484 10.536 -2.094 1.00 83.81 294 ASP A CA 1
ATOM 2324 C C . ASP A 1 294 ? 19.530 11.086 -1.017 1.00 83.81 294 ASP A C 1
ATOM 2326 O O . ASP A 1 294 ? 18.750 12.006 -1.299 1.00 83.81 294 ASP A O 1
ATOM 2330 N N . PRO A 1 295 ? 19.571 10.535 0.212 1.00 75.75 295 PRO A N 1
ATOM 2331 C CA . PRO A 1 295 ? 18.646 10.915 1.275 1.00 75.75 295 PRO A CA 1
ATOM 2332 C C . PRO A 1 295 ? 18.855 12.359 1.745 1.00 75.75 295 PRO A C 1
ATOM 2334 O O . PRO A 1 295 ? 17.896 13.015 2.144 1.00 75.75 295 PRO A O 1
ATOM 2337 N N . LYS A 1 296 ? 20.082 12.899 1.655 1.00 81.88 296 LYS A N 1
ATOM 2338 C CA . LYS A 1 296 ? 20.381 14.278 2.078 1.00 81.88 296 LYS A CA 1
ATOM 2339 C C . LYS A 1 296 ? 19.732 15.298 1.152 1.00 81.88 296 LYS A C 1
ATOM 2341 O O . LYS A 1 296 ? 19.254 16.330 1.610 1.00 81.88 296 LYS A O 1
ATOM 2346 N N . LYS A 1 297 ? 19.714 15.006 -0.150 1.00 81.31 297 LYS A N 1
ATOM 2347 C CA . LYS A 1 297 ? 19.092 15.864 -1.169 1.00 81.31 297 LYS A CA 1
ATOM 2348 C C . LYS A 1 297 ? 17.641 15.487 -1.484 1.00 81.31 297 LYS A C 1
ATOM 2350 O O . LYS A 1 297 ? 17.031 16.139 -2.329 1.00 81.31 297 LYS A O 1
ATOM 2355 N N . LYS A 1 298 ? 17.095 14.459 -0.818 1.00 78.88 298 LYS A N 1
ATOM 2356 C CA . LYS A 1 298 ? 15.752 13.902 -1.060 1.00 78.88 298 LYS A CA 1
ATOM 2357 C C . LYS A 1 298 ? 15.505 13.637 -2.549 1.00 78.88 298 LYS A C 1
ATOM 2359 O O . LYS A 1 298 ? 14.524 14.102 -3.120 1.00 78.88 298 LYS A O 1
ATOM 2364 N N . GLN A 1 299 ? 16.440 12.951 -3.203 1.00 83.81 299 GLN A N 1
ATOM 2365 C CA . GLN A 1 299 ? 16.361 12.711 -4.645 1.00 83.81 299 GLN A CA 1
ATOM 2366 C C . GLN A 1 299 ? 16.773 11.289 -5.025 1.00 83.81 299 GLN A C 1
ATOM 2368 O O . GLN A 1 299 ? 17.642 10.682 -4.398 1.00 83.81 299 GLN A O 1
ATOM 2373 N N . ILE A 1 300 ? 16.201 10.788 -6.116 1.00 83.31 300 ILE A N 1
ATOM 2374 C CA . ILE A 1 300 ? 16.650 9.574 -6.801 1.00 83.31 300 ILE A CA 1
ATOM 2375 C C . ILE A 1 300 ? 17.367 9.991 -8.083 1.00 83.31 300 ILE A C 1
ATOM 2377 O O . ILE A 1 300 ? 16.829 10.753 -8.884 1.00 83.31 300 ILE A O 1
ATOM 2381 N N . VAL A 1 301 ? 18.574 9.474 -8.294 1.00 86.62 301 VAL A N 1
ATOM 2382 C CA . VAL A 1 301 ? 19.379 9.712 -9.495 1.00 86.62 301 VAL A CA 1
ATOM 2383 C C . VAL A 1 301 ? 19.468 8.423 -10.304 1.00 86.62 301 VAL A C 1
ATOM 2385 O O . VAL A 1 301 ? 19.920 7.399 -9.796 1.00 86.62 301 VAL A O 1
ATOM 2388 N N . ILE A 1 302 ? 19.035 8.469 -11.562 1.00 85.75 302 ILE A N 1
ATOM 2389 C CA . ILE A 1 302 ? 19.079 7.364 -12.524 1.00 85.75 302 ILE A CA 1
ATOM 2390 C C . ILE A 1 302 ? 20.073 7.727 -13.628 1.00 85.75 302 ILE A C 1
ATOM 2392 O O . ILE A 1 302 ? 19.754 8.519 -14.511 1.00 85.75 302 ILE A O 1
ATOM 2396 N N . ASP A 1 303 ? 21.252 7.117 -13.614 1.00 86.88 303 ASP A N 1
ATOM 2397 C CA . ASP A 1 303 ? 22.309 7.305 -14.607 1.00 86.88 303 ASP A CA 1
ATOM 2398 C C . ASP A 1 303 ? 22.186 6.274 -15.734 1.00 86.88 303 ASP A C 1
ATOM 2400 O O . ASP A 1 303 ? 22.347 5.069 -15.524 1.00 86.88 303 ASP A O 1
ATOM 2404 N N . VAL A 1 304 ? 21.930 6.728 -16.961 1.00 85.69 304 VAL A N 1
ATOM 2405 C CA . VAL A 1 304 ? 21.769 5.858 -18.131 1.00 85.69 304 VAL A CA 1
ATOM 2406 C C . VAL A 1 304 ? 23.114 5.641 -18.827 1.00 85.69 304 VAL A C 1
ATOM 2408 O O . VAL A 1 304 ? 23.537 6.420 -19.683 1.00 85.69 304 VAL A O 1
ATOM 2411 N N . ASN A 1 305 ? 23.762 4.510 -18.543 1.00 86.19 305 ASN A N 1
ATOM 2412 C CA . ASN A 1 305 ? 25.027 4.142 -19.189 1.00 86.19 305 ASN A CA 1
ATOM 2413 C C . ASN A 1 305 ? 24.825 3.835 -20.680 1.00 86.19 305 ASN A C 1
ATOM 2415 O O . ASN A 1 305 ? 25.563 4.311 -21.548 1.00 86.19 305 ASN A O 1
ATOM 2419 N N . LYS A 1 306 ? 23.798 3.046 -21.005 1.00 85.81 306 LYS A N 1
ATOM 2420 C CA . LYS A 1 306 ? 23.539 2.554 -22.363 1.00 85.81 306 LYS A CA 1
ATOM 2421 C C . LYS A 1 306 ? 22.041 2.422 -22.585 1.00 85.81 306 LYS A C 1
ATOM 2423 O O . LYS A 1 306 ? 21.345 1.877 -21.742 1.00 85.81 306 LYS A O 1
ATOM 2428 N N . ALA A 1 307 ? 21.562 2.885 -23.733 1.00 84.56 307 ALA A N 1
ATOM 2429 C CA . ALA A 1 307 ? 20.178 2.714 -24.158 1.00 84.56 307 ALA A CA 1
ATOM 2430 C C . ALA A 1 307 ? 20.152 2.410 -25.653 1.00 84.56 307 ALA A C 1
ATOM 2432 O O . ALA A 1 307 ? 20.714 3.173 -26.443 1.00 84.56 307 ALA A O 1
ATOM 2433 N N . LYS A 1 308 ? 19.519 1.304 -26.038 1.00 84.06 308 LYS A N 1
ATOM 2434 C CA . LYS A 1 308 ? 19.413 0.854 -27.425 1.00 84.06 308 LYS A CA 1
ATOM 2435 C C . LYS A 1 308 ? 17.979 0.484 -27.778 1.00 84.06 308 LYS A C 1
ATOM 2437 O O . LYS A 1 308 ? 17.288 -0.160 -26.994 1.00 84.06 308 LYS A O 1
ATOM 2442 N N . VAL A 1 309 ? 17.574 0.852 -28.990 1.00 79.25 309 VAL A N 1
ATOM 2443 C CA . VAL A 1 309 ? 16.382 0.328 -29.666 1.00 79.25 309 VAL A CA 1
ATOM 2444 C C . VAL A 1 309 ? 16.867 -0.295 -30.970 1.00 79.25 309 VAL A C 1
ATOM 2446 O O . VAL A 1 309 ? 17.314 0.397 -31.886 1.00 79.25 309 VAL A O 1
ATOM 2449 N N . GLY A 1 310 ? 16.880 -1.626 -31.021 1.00 76.38 310 GLY A N 1
ATOM 2450 C CA . GLY A 1 310 ? 17.565 -2.360 -32.083 1.00 76.38 310 GLY A CA 1
ATOM 2451 C C . GLY A 1 310 ? 19.068 -2.057 -32.070 1.00 76.38 310 GLY A C 1
ATOM 2452 O O . GLY A 1 310 ? 19.740 -2.274 -31.062 1.00 76.38 310 GLY A O 1
ATOM 2453 N N . LYS A 1 311 ? 19.606 -1.540 -33.184 1.00 72.88 311 LYS A N 1
ATOM 2454 C CA . LYS A 1 311 ? 21.024 -1.142 -33.301 1.00 72.88 311 LYS A CA 1
ATOM 2455 C C . LYS A 1 311 ? 21.286 0.343 -33.002 1.00 72.88 311 LYS A C 1
ATOM 2457 O O . LYS A 1 311 ? 22.448 0.729 -32.911 1.00 72.88 311 LYS A O 1
ATOM 2462 N N . PHE A 1 312 ? 20.249 1.161 -32.812 1.00 73.56 312 PHE A N 1
ATOM 2463 C CA . PHE A 1 312 ? 20.378 2.613 -32.652 1.00 73.56 312 PHE A CA 1
ATOM 2464 C C . PHE A 1 312 ? 20.437 3.032 -31.180 1.00 73.56 312 PHE A C 1
ATOM 2466 O O . PHE A 1 312 ? 19.813 2.407 -30.318 1.00 73.56 312 PHE A O 1
ATOM 2473 N N . SER A 1 313 ? 21.176 4.109 -30.894 1.00 78.31 313 SER A N 1
ATOM 2474 C CA . SER A 1 313 ? 21.171 4.756 -29.575 1.00 78.31 313 SER A CA 1
ATOM 2475 C C . SER A 1 313 ? 19.786 5.332 -29.277 1.00 78.31 313 SER A C 1
ATOM 2477 O O . SER A 1 313 ? 19.189 5.989 -30.126 1.00 78.31 313 SER A O 1
ATOM 2479 N N . ALA A 1 314 ? 19.272 5.084 -28.072 1.00 76.44 314 ALA A N 1
ATOM 2480 C CA . ALA A 1 314 ? 17.898 5.411 -27.693 1.00 76.44 314 ALA A CA 1
ATOM 2481 C C . ALA A 1 314 ? 17.790 6.071 -26.309 1.00 76.44 314 ALA A C 1
ATOM 2483 O O . ALA A 1 314 ? 16.786 5.907 -25.615 1.00 76.44 314 ALA A O 1
ATOM 2484 N N . ARG A 1 315 ? 18.819 6.818 -25.884 1.00 75.44 315 ARG A N 1
ATOM 2485 C CA . ARG A 1 315 ? 18.832 7.470 -24.559 1.00 75.44 315 ARG A CA 1
ATOM 2486 C C . ARG A 1 315 ? 17.645 8.417 -24.374 1.00 75.44 315 ARG A C 1
ATOM 2488 O O . ARG A 1 315 ? 16.898 8.262 -23.416 1.00 75.44 315 ARG A O 1
ATOM 2495 N N . SER A 1 316 ? 17.397 9.312 -25.331 1.00 70.75 316 SER A N 1
ATOM 2496 C CA . SER A 1 316 ? 16.248 10.235 -25.301 1.00 70.75 316 SER A CA 1
ATOM 2497 C C . SER A 1 316 ? 14.899 9.515 -25.195 1.00 70.75 316 SER A C 1
ATOM 2499 O O . SER A 1 316 ? 13.987 9.982 -24.515 1.00 70.75 316 SER A O 1
ATOM 2501 N N . PHE A 1 317 ? 14.774 8.349 -25.828 1.00 72.81 317 PHE A N 1
ATOM 2502 C CA . PHE A 1 317 ? 13.575 7.525 -25.767 1.00 72.81 317 PHE A CA 1
ATOM 2503 C C . PHE A 1 317 ? 13.403 6.834 -24.404 1.00 72.81 317 PHE A C 1
ATOM 2505 O O . PHE A 1 317 ? 12.303 6.851 -23.854 1.00 72.81 317 PHE A O 1
ATOM 2512 N N . ALA A 1 318 ? 14.478 6.300 -23.817 1.00 70.69 318 ALA A N 1
ATOM 2513 C CA . ALA A 1 318 ? 14.452 5.737 -22.465 1.00 70.69 318 ALA A CA 1
ATOM 2514 C C . ALA A 1 318 ? 14.007 6.780 -21.424 1.00 70.69 318 ALA A C 1
ATOM 2516 O O . ALA A 1 318 ? 13.132 6.505 -20.603 1.00 70.69 318 ALA A O 1
ATOM 2517 N N . LEU A 1 319 ? 14.531 8.007 -21.532 1.00 69.12 319 LEU A N 1
ATOM 2518 C CA . LEU A 1 319 ? 14.135 9.142 -20.694 1.00 69.12 319 LEU A CA 1
ATOM 2519 C C . LEU A 1 319 ? 12.633 9.461 -20.838 1.00 69.12 319 LEU A C 1
ATOM 2521 O O . LEU A 1 319 ? 11.952 9.704 -19.842 1.00 69.12 319 LEU A O 1
ATOM 2525 N N . LYS A 1 320 ? 12.088 9.414 -22.065 1.00 72.69 320 LYS A N 1
ATOM 2526 C CA . LYS A 1 320 ? 10.647 9.602 -22.319 1.00 72.69 320 LYS A CA 1
ATOM 2527 C C . LYS A 1 320 ? 9.780 8.514 -21.679 1.00 72.69 320 LYS A C 1
ATOM 2529 O O . LYS A 1 320 ? 8.672 8.832 -21.266 1.00 72.69 320 LYS A O 1
ATOM 2534 N N . ILE A 1 321 ? 10.240 7.261 -21.606 1.00 74.56 321 ILE A N 1
ATOM 2535 C CA . ILE A 1 321 ? 9.484 6.176 -20.952 1.00 74.56 321 ILE A CA 1
ATOM 2536 C C . ILE A 1 321 ? 9.382 6.427 -19.449 1.00 74.56 321 ILE A C 1
ATOM 2538 O O . ILE A 1 321 ? 8.284 6.371 -18.910 1.00 74.56 321 ILE A O 1
ATOM 2542 N N . VAL A 1 322 ? 10.498 6.740 -18.783 1.00 73.31 322 VAL A N 1
ATOM 2543 C CA . VAL A 1 322 ? 10.510 6.965 -17.326 1.00 73.31 322 VAL A CA 1
ATOM 2544 C C . VAL A 1 322 ? 9.582 8.120 -16.938 1.00 73.31 322 VAL A C 1
ATOM 2546 O O . VAL A 1 322 ? 8.797 7.988 -16.004 1.00 73.31 322 VAL A O 1
ATOM 2549 N N . LYS A 1 323 ? 9.573 9.207 -17.721 1.00 71.94 323 LYS A N 1
ATOM 2550 C CA . LYS A 1 323 ? 8.661 10.349 -17.522 1.00 71.94 323 LYS A CA 1
ATOM 2551 C C . LYS A 1 323 ? 7.167 9.994 -17.569 1.00 71.94 323 LYS A C 1
ATOM 2553 O O . LYS A 1 323 ? 6.355 10.794 -17.121 1.00 71.94 323 LYS A O 1
ATOM 2558 N N . LYS A 1 324 ? 6.765 8.833 -18.098 1.00 73.81 324 LYS A N 1
ATOM 2559 C CA . LYS A 1 324 ? 5.347 8.419 -18.106 1.00 73.81 324 LYS A CA 1
ATOM 2560 C C . LYS A 1 324 ? 4.843 7.977 -16.737 1.00 73.81 324 LYS A C 1
ATOM 2562 O O . LYS A 1 324 ? 3.648 8.065 -16.482 1.00 73.81 324 LYS A O 1
ATOM 2567 N N . PHE A 1 325 ? 5.747 7.508 -15.884 1.00 71.00 325 PHE A N 1
ATOM 2568 C CA . PHE A 1 325 ? 5.415 6.956 -14.573 1.00 71.00 325 PHE A CA 1
ATOM 2569 C C . PHE A 1 325 ? 5.622 7.964 -13.438 1.00 71.00 325 PHE A C 1
ATOM 2571 O O . PHE A 1 325 ? 5.295 7.656 -12.303 1.00 71.00 325 PHE A O 1
ATOM 2578 N N . ILE A 1 326 ? 6.170 9.150 -13.722 1.00 69.94 326 ILE A N 1
ATOM 2579 C CA . ILE A 1 326 ? 6.585 10.129 -12.709 1.00 69.94 326 ILE A CA 1
ATOM 2580 C C . ILE A 1 326 ? 6.081 11.512 -13.112 1.00 69.94 326 ILE A C 1
ATOM 2582 O O . ILE A 1 326 ? 6.170 11.887 -14.282 1.00 69.94 326 ILE A O 1
ATOM 2586 N N . ASN A 1 327 ? 5.572 12.280 -12.153 1.00 65.38 327 ASN A N 1
ATOM 2587 C CA . ASN A 1 327 ? 5.098 13.644 -12.375 1.00 65.38 327 ASN A CA 1
ATOM 2588 C C . ASN A 1 327 ? 6.233 14.546 -12.910 1.00 65.38 327 ASN A C 1
ATOM 2590 O O . ASN A 1 327 ? 7.314 14.593 -12.322 1.00 65.38 327 ASN A O 1
ATOM 2594 N N . VAL A 1 328 ? 6.009 15.252 -14.033 1.00 58.69 328 VAL A N 1
ATOM 2595 C CA . VAL A 1 328 ? 7.082 15.963 -14.771 1.00 58.69 328 VAL A CA 1
ATOM 2596 C C . VAL A 1 328 ? 7.756 17.058 -13.941 1.00 58.69 328 VAL A C 1
ATOM 2598 O O . VAL A 1 328 ? 8.948 17.292 -14.125 1.00 58.69 328 VAL A O 1
ATOM 2601 N N . ASP A 1 329 ? 7.034 17.695 -13.017 1.00 62.44 329 ASP A N 1
ATOM 2602 C CA . ASP A 1 329 ? 7.573 18.806 -12.215 1.00 62.44 329 ASP A CA 1
ATOM 2603 C C . ASP A 1 329 ? 8.710 18.384 -11.287 1.00 62.44 329 ASP A C 1
ATOM 2605 O O . ASP A 1 329 ? 9.596 19.181 -10.982 1.00 62.44 329 ASP A O 1
ATOM 2609 N N . ASN A 1 330 ? 8.727 17.108 -10.907 1.00 65.00 330 ASN A N 1
ATOM 2610 C CA . ASN A 1 330 ? 9.726 16.557 -10.005 1.00 65.00 330 ASN A CA 1
ATOM 2611 C C . ASN A 1 330 ? 10.873 15.878 -10.760 1.00 65.00 330 ASN A C 1
ATOM 2613 O O . ASN A 1 330 ? 11.730 15.267 -10.132 1.00 65.00 330 ASN A O 1
ATOM 2617 N N . VAL A 1 331 ? 10.915 15.961 -12.096 1.00 69.75 331 VAL A N 1
ATOM 2618 C CA . VAL A 1 331 ? 11.902 15.253 -12.920 1.00 69.75 331 VAL A CA 1
ATOM 2619 C C . VAL A 1 331 ? 12.782 16.228 -13.692 1.00 69.75 331 VAL A C 1
ATOM 2621 O O . VAL A 1 331 ? 12.351 16.853 -14.663 1.00 69.75 331 VAL A O 1
ATOM 2624 N N . LYS A 1 332 ? 14.069 16.272 -13.345 1.00 76.38 332 LYS A N 1
ATOM 2625 C CA . LYS A 1 332 ? 15.101 16.967 -14.123 1.00 76.38 332 LYS A CA 1
ATOM 2626 C C . LYS A 1 332 ? 15.898 15.958 -14.941 1.00 76.38 332 LYS A C 1
ATOM 2628 O O . LYS A 1 332 ? 16.273 14.900 -14.450 1.00 76.38 332 LYS A O 1
ATOM 2633 N N . VAL A 1 333 ? 16.154 16.284 -16.203 1.00 70.69 333 VAL A N 1
ATOM 2634 C CA . VAL A 1 333 ? 17.064 15.513 -17.059 1.00 70.69 333 VAL A CA 1
ATOM 2635 C C . VAL A 1 333 ? 18.327 16.340 -17.222 1.00 70.69 333 VAL A C 1
ATOM 2637 O O . VAL A 1 333 ? 18.251 17.454 -17.735 1.00 70.69 333 VAL A O 1
ATOM 2640 N N . VAL A 1 334 ? 19.458 15.801 -16.779 1.00 77.62 334 VAL A N 1
ATOM 2641 C CA . VAL A 1 334 ? 20.775 16.434 -16.897 1.00 77.62 334 VAL A CA 1
ATOM 2642 C C . VAL A 1 334 ? 21.687 15.437 -17.594 1.00 77.62 334 VAL A C 1
ATOM 2644 O O . VAL A 1 334 ? 21.949 14.363 -17.061 1.00 77.62 334 VAL A O 1
ATOM 2647 N N . ASP A 1 335 ? 22.118 15.763 -18.810 1.00 78.00 335 ASP A N 1
ATOM 2648 C CA . ASP A 1 335 ? 22.950 14.906 -19.659 1.00 78.00 335 ASP A CA 1
ATOM 2649 C C . ASP A 1 335 ? 22.399 13.477 -19.829 1.00 78.00 335 ASP A C 1
ATOM 2651 O O . ASP A 1 335 ? 21.450 13.241 -20.581 1.00 78.00 335 ASP A O 1
ATOM 2655 N N . ASN A 1 336 ? 23.004 12.510 -19.131 1.00 74.62 336 ASN A N 1
ATOM 2656 C CA . ASN A 1 336 ? 22.643 11.093 -19.164 1.00 74.62 336 ASN A CA 1
ATOM 2657 C C . ASN A 1 336 ? 21.888 10.640 -17.906 1.00 74.62 336 ASN A C 1
ATOM 2659 O O . ASN A 1 336 ? 21.658 9.441 -17.743 1.00 74.62 336 ASN A O 1
ATOM 2663 N N . SER A 1 337 ? 21.504 11.573 -17.040 1.00 79.31 337 SER A N 1
ATOM 2664 C CA . SER A 1 337 ? 20.929 11.299 -15.729 1.00 79.31 337 SER A CA 1
ATOM 2665 C C . SER A 1 337 ? 19.506 11.847 -15.617 1.00 79.31 337 SER A C 1
ATOM 2667 O O . SER A 1 337 ? 19.196 12.950 -16.076 1.00 79.31 337 SER A O 1
ATOM 2669 N N . ILE A 1 338 ? 18.624 11.069 -14.991 1.00 75.06 338 ILE A N 1
ATOM 2670 C CA . ILE A 1 338 ? 17.314 11.526 -14.517 1.00 75.06 338 ILE A CA 1
ATOM 2671 C C . ILE A 1 338 ? 17.438 11.778 -13.023 1.00 75.06 338 ILE A C 1
ATOM 2673 O O . ILE A 1 338 ? 17.837 10.884 -12.284 1.00 75.06 338 ILE A O 1
ATOM 2677 N N . ILE A 1 339 ? 17.063 12.968 -12.582 1.00 79.81 339 ILE A N 1
ATOM 2678 C CA . ILE A 1 339 ? 16.972 13.327 -11.173 1.00 79.81 339 ILE A CA 1
ATOM 2679 C C . ILE A 1 339 ? 15.490 13.466 -10.839 1.00 79.81 339 ILE A C 1
ATOM 2681 O O . ILE A 1 339 ? 14.796 14.278 -11.451 1.00 79.81 339 ILE A O 1
ATOM 2685 N N . ILE A 1 340 ? 15.014 12.653 -9.902 1.00 76.81 340 ILE A N 1
ATOM 2686 C CA . ILE A 1 340 ? 13.642 12.662 -9.395 1.00 76.81 340 ILE A CA 1
ATOM 2687 C C . ILE A 1 340 ? 13.677 13.257 -7.990 1.00 76.81 340 ILE A C 1
ATOM 2689 O O . ILE A 1 340 ? 14.328 12.693 -7.113 1.00 76.81 340 ILE A O 1
ATOM 2693 N N . GLN A 1 341 ? 12.992 14.376 -7.778 1.00 78.38 341 GLN A N 1
ATOM 2694 C CA . GLN A 1 341 ? 12.811 14.979 -6.460 1.00 78.38 341 GLN A CA 1
ATOM 2695 C C . GLN A 1 341 ? 11.689 14.245 -5.709 1.00 78.38 341 GLN A C 1
ATOM 2697 O O . GLN A 1 341 ? 10.605 14.048 -6.271 1.00 78.38 341 GLN A O 1
ATOM 2702 N N . LEU A 1 342 ? 11.975 13.820 -4.475 1.00 66.19 342 LEU A N 1
ATOM 2703 C CA . LEU A 1 342 ? 11.036 13.122 -3.591 1.00 66.19 342 LEU A CA 1
ATOM 2704 C C . LEU A 1 342 ? 10.168 14.091 -2.795 1.00 66.19 342 LEU A C 1
ATOM 2706 O O . LEU A 1 342 ? 10.729 15.086 -2.272 1.00 66.19 342 LEU A O 1
#

Foldseek 3Di:
DDDDDDDDPPRLCPQWPDKDFDQWDFDFDQFKTWIAHQWIWTDGPQKIKIKGQWTKIFTHNGGDSNCQQRCLAWMKIAGNPLVAWMWIWIAGNPCPFGKIKIFTFRIWIHHLFKTKTQGQKIWMDTPRKTKIFHGWMKIWTQHNPDRGDDPVSRVLRRQQWIWTWGQWIFIDDPWWGKIAGTWIWTHYRWKIKIWGQKIWTDEDPWIKIFGGKIKMWTFQNPSVDPVPVCRRVVRRQQWMKIWTAKIAIPDDPDDWGMWGGWIWIHHNQKIWIWTWTDDPHTWIKIWIFGWDQDVVQQKIKTATPFIDTHPDGQQVVVVVVVCRGTHVVQWDDDDRMIIGHD

Secondary structure (DSSP, 8-state):
--------TT-GGGG-SEEEEEEEEEEE-SSEEEEEEEEEEEEETTEEEEEEEEEEEEE-SS----HHHHHTTSEEEE-SSTTS-EEEEEEETTSSS--EEEEEEEEEEEETTEEEEEEEEEEEEETTEEEEEEEEEEEEE--TT--S--HHHHHHHHHHSEEEEEEEEEEEETTEEEEEEEEEEEE-SSEEEEEEEEEEEEETTEEEEEEEEEEEEEPPS-TT-TT-TTHHHHHHHHEEEEEEEEEEETT-TTS---EEEEEEEEETTEEEEEEEEESSSEEEEEEEEEEEEETTTTEEEEEEEEEEETTEE-HHHHHHHHTTSS-GGGEEEETTEEEEE-

Radius of gyration: 24.21 Å; Cα contacts (8 Å, |Δi|>4): 896; chains: 1; bounding box: 56×32×80 Å

Mean predicted aligned error: 10.42 Å

pLDDT: mean 78.79, std 13.95, range [22.17, 95.62]

Solvent-accessible surface area (backbone atoms only — not comparable to full-atom values): 16808 Å² total; per-residue (Å²): 138,89,88,85,77,90,82,55,98,84,38,60,59,78,62,48,80,41,81,48,71,44,80,51,51,79,47,74,44,52,54,35,40,38,39,39,25,52,33,42,36,39,28,46,79,49,36,38,41,38,37,31,27,31,30,34,40,19,53,36,92,50,72,68,63,52,57,54,46,37,33,53,42,29,23,42,36,29,30,55,52,78,94,51,68,16,37,41,36,42,34,45,71,69,64,79,67,50,34,39,39,43,38,30,28,63,34,37,38,29,39,58,52,37,36,39,32,43,29,54,33,37,40,34,36,48,77,84,30,40,44,33,35,32,48,35,36,40,38,22,31,32,61,68,85,53,60,55,84,44,72,64,59,46,51,48,19,33,67,42,29,24,45,38,38,22,46,36,34,37,43,39,47,94,43,33,42,41,41,29,43,38,32,40,40,35,24,44,90,56,33,41,35,38,39,26,63,30,36,37,24,53,33,99,94,42,46,35,39,36,30,49,36,36,38,39,25,31,42,35,93,67,75,83,44,85,89,45,82,48,31,59,56,54,11,30,41,43,30,25,41,38,37,29,49,37,38,41,62,60,87,64,97,84,78,70,77,34,41,34,58,34,35,41,38,30,51,72,29,36,35,38,38,39,27,32,39,37,75,97,58,77,37,50,34,44,34,37,31,38,42,47,78,41,78,91,76,39,29,39,41,37,38,55,76,43,34,29,48,63,93,42,83,26,54,75,57,55,54,55,57,57,52,52,69,31,28,66,93,34,52,47,78,53,98,57,30,40,38,37,48,108

Nearest PDB structures (foldseek):
  8u2f-assembly1_A  TM=3.385E-01  e=2.444E-01  Vibrio parahaemolyticus
  1bp1-assembly1_A  TM=1.337E-01  e=8.818E+00  Homo sapiens

Sequence (342 aa):
MKFSTPLEDNNPLYGIDKLNASKAEVEMSHEVIDVKGDDLAVHLGPINFEVNNINMQCRVSEFTTAIDEACIQNTTIKPYDESKISKIRLSDLSEKKLYNLDIQTNELSIEEDDLFIEVKNIKGNYLNNHFGISRGELNCYKDPELKIIDVENLVYGCLKRSKIIGEKLSYQIPSLNMHINKASVIFDEDKMKLHSDYASFKNKGSVTYVAAMSLECDKDPIVVDINNPNAILNGCMRSMTFKLDRMDNGTQKGQVKDIKNFKLAVNTGNFKITGKVKFVFYVSLDVTGKVKHDPKKKQIVIDVNKAKVGKFSARSFALKIVKKFINVDNVKVVDNSIIIQL